Protein AF-A0A1C5YV32-F1 (afdb_monomer)

Secondary structure (DSSP, 8-state):
---HHHHHHHHHHHHHHHHHHHHHHHHHHHHHHHHHHHHHHHHHHHHHHT--SSTHHHHHHHHHHHHHHHHHHHHHHHHHHHHHHHHHHHHHHHHHHHHHHHT----TT---HHHHHHHHHS-SSSS-HHHHHTTTHHHHHHHHHHHHHHHHHHHT--HHHHHHHHHHHHHHHHHHHHHHHHHHHHHHHHHHHHHHHHHTT--EEEEE---STT--HHHHHTTT-EEEGGG--BTTTBS--STT---EEEE---

Nearest PDB structures (foldseek):
  6xi6-assembly1_A-3  TM=3.955E-01  e=6.418E-01  synthetic construct
  1jad-assembly1_B  TM=1.965E-01  e=2.853E-01  Meleagris gallopavo
  7n6g-assembly1_3X  TM=3.661E-01  e=5.487E+00  Chlamydomonas reinhardtii
  8glv-assembly1_Em  TM=2.077E-01  e=2.559E+00  Chlamydomonas reinhardtii

Radius of gyration: 22.82 Å; Cα contacts (8 Å, |Δi|>4): 263; chains: 1; bounding box: 61×40×64 Å

Mean predicted aligned error: 6.16 Å

Structure (mmCIF, N/CA/C/O backbone):
data_AF-A0A1C5YV32-F1
#
_entry.id   AF-A0A1C5YV32-F1
#
loop_
_atom_site.group_PDB
_atom_site.id
_atom_site.type_symbol
_atom_site.label_atom_id
_atom_site.label_alt_id
_atom_site.label_comp_id
_atom_site.label_asym_id
_atom_site.label_entity_id
_atom_site.label_seq_id
_atom_site.pdbx_PDB_ins_code
_atom_site.Cartn_x
_atom_site.Cartn_y
_atom_site.Cartn_z
_atom_site.occupancy
_atom_site.B_iso_or_equiv
_atom_site.auth_seq_id
_atom_site.auth_comp_id
_atom_site.auth_asym_id
_atom_site.auth_atom_id
_atom_site.pdbx_PDB_model_num
ATOM 1 N N . MET A 1 1 ? 28.386 1.859 -22.381 1.00 63.56 1 MET A N 1
ATOM 2 C CA . MET A 1 1 ? 26.999 1.427 -22.644 1.00 63.56 1 MET A CA 1
ATOM 3 C C . MET A 1 1 ? 26.470 0.851 -21.344 1.00 63.56 1 MET A C 1
ATOM 5 O O . MET A 1 1 ? 27.248 0.183 -20.674 1.00 63.56 1 MET A O 1
ATOM 9 N N . LYS A 1 2 ? 25.247 1.191 -20.929 1.00 82.62 2 LYS A N 1
ATOM 10 C CA . LYS A 1 2 ? 24.658 0.658 -19.693 1.00 82.62 2 LYS A CA 1
ATOM 11 C C . LYS A 1 2 ? 24.279 -0.800 -19.945 1.00 82.62 2 LYS A C 1
ATOM 13 O O . LYS A 1 2 ? 23.390 -1.052 -20.748 1.00 82.62 2 LYS A O 1
ATOM 18 N N . ASP A 1 3 ? 25.012 -1.730 -19.347 1.00 87.25 3 ASP A N 1
ATOM 19 C CA . ASP A 1 3 ? 24.803 -3.168 -19.519 1.00 87.25 3 ASP A CA 1
ATOM 20 C C . ASP A 1 3 ? 23.771 -3.721 -18.517 1.00 87.25 3 ASP A C 1
ATOM 22 O O . ASP A 1 3 ? 23.191 -2.994 -17.707 1.00 87.25 3 ASP A O 1
ATOM 26 N N . LYS A 1 4 ? 23.507 -5.028 -18.577 1.00 87.88 4 LYS A N 1
ATOM 27 C CA . LYS A 1 4 ? 22.546 -5.687 -17.681 1.00 87.88 4 LYS A CA 1
ATOM 28 C C . LYS A 1 4 ? 22.948 -5.584 -16.205 1.00 87.88 4 LYS A C 1
ATOM 30 O O . LYS A 1 4 ? 22.086 -5.409 -15.347 1.00 87.88 4 LYS A O 1
ATOM 35 N N . GLU A 1 5 ? 24.243 -5.670 -15.902 1.00 92.00 5 GLU A N 1
ATOM 36 C CA . GLU A 1 5 ? 24.754 -5.564 -14.531 1.00 92.00 5 GLU A CA 1
ATOM 37 C C . GLU A 1 5 ? 24.488 -4.173 -13.942 1.00 92.00 5 GLU A C 1
ATOM 39 O O . GLU A 1 5 ? 24.062 -4.051 -12.789 1.00 92.00 5 GLU A O 1
ATOM 44 N N . TYR A 1 6 ? 24.649 -3.123 -14.747 1.00 93.25 6 TYR A N 1
ATOM 45 C CA . TYR A 1 6 ? 24.281 -1.766 -14.367 1.00 93.25 6 TYR A CA 1
ATOM 46 C C . TYR A 1 6 ? 22.803 -1.666 -13.946 1.00 93.25 6 TYR A C 1
ATOM 48 O O . TYR A 1 6 ? 22.503 -1.167 -12.858 1.00 93.25 6 TYR A O 1
ATOM 56 N N . TRP A 1 7 ? 21.876 -2.187 -14.757 1.00 94.00 7 TRP A N 1
ATOM 57 C CA . TRP A 1 7 ? 20.439 -2.122 -14.459 1.00 94.00 7 TRP A CA 1
ATOM 58 C C . TRP A 1 7 ? 20.033 -2.976 -13.253 1.00 94.00 7 TRP A C 1
ATOM 60 O O . TRP A 1 7 ? 19.190 -2.551 -12.461 1.00 94.00 7 TRP A O 1
ATOM 70 N N . LEU A 1 8 ? 20.685 -4.122 -13.037 1.00 93.75 8 LEU A N 1
ATOM 71 C CA . LEU A 1 8 ? 20.500 -4.930 -11.827 1.00 93.75 8 LEU A CA 1
ATOM 72 C C . LEU A 1 8 ? 20.920 -4.171 -10.561 1.00 93.75 8 LEU A C 1
ATOM 74 O O . LEU A 1 8 ? 20.190 -4.160 -9.568 1.00 93.75 8 LEU A O 1
ATOM 78 N N . ASN A 1 9 ? 22.062 -3.480 -10.594 1.00 94.44 9 ASN A N 1
ATOM 79 C CA . ASN A 1 9 ? 22.511 -2.663 -9.465 1.00 94.44 9 ASN A CA 1
ATOM 80 C C . ASN A 1 9 ? 21.534 -1.514 -9.169 1.00 94.44 9 ASN A C 1
ATOM 82 O O . ASN A 1 9 ? 21.206 -1.265 -8.005 1.00 94.44 9 ASN A O 1
ATOM 86 N N . ARG A 1 10 ? 20.989 -0.867 -10.206 1.00 92.81 10 ARG A N 1
ATOM 87 C CA . ARG A 1 10 ? 19.960 0.175 -10.049 1.00 92.81 10 ARG A CA 1
ATOM 88 C C . ARG A 1 10 ? 18.655 -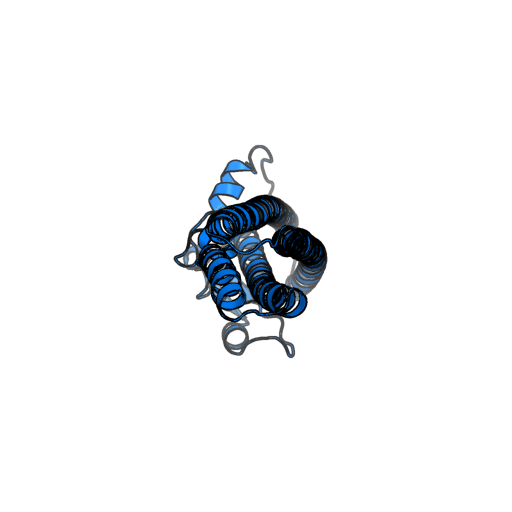0.374 -9.481 1.00 92.81 10 ARG A C 1
ATOM 90 O O . ARG A 1 10 ? 18.075 0.248 -8.592 1.00 92.81 10 ARG A O 1
ATOM 97 N N . ALA A 1 11 ? 18.227 -1.565 -9.899 1.00 94.56 11 ALA A N 1
ATOM 98 C CA . ALA A 1 11 ? 17.074 -2.238 -9.307 1.00 94.56 11 ALA A CA 1
ATOM 99 C C . ALA A 1 11 ? 17.267 -2.493 -7.800 1.00 94.56 11 ALA A C 1
ATOM 101 O O . ALA A 1 11 ? 16.352 -2.248 -7.013 1.00 94.56 11 ALA A O 1
ATOM 102 N N . ILE A 1 12 ? 18.468 -2.900 -7.371 1.00 94.62 12 ILE A N 1
ATOM 103 C CA . ILE A 1 12 ? 18.802 -3.081 -5.946 1.00 94.62 12 ILE A CA 1
ATOM 104 C C . ILE A 1 12 ? 18.732 -1.752 -5.177 1.00 94.62 12 ILE A C 1
ATOM 106 O O . ILE A 1 12 ? 18.234 -1.705 -4.049 1.00 94.62 12 ILE A O 1
ATOM 110 N N . GLU A 1 13 ? 19.234 -0.658 -5.749 1.00 94.25 13 GLU A N 1
ATOM 111 C CA . GLU A 1 13 ? 19.132 0.673 -5.136 1.00 94.25 13 GLU A CA 1
ATOM 112 C C . GLU A 1 13 ? 17.676 1.144 -5.026 1.00 94.25 13 GLU A C 1
ATOM 114 O O . GLU A 1 13 ? 17.272 1.661 -3.977 1.00 94.25 13 GLU A O 1
ATOM 119 N N . LYS A 1 14 ? 16.872 0.889 -6.065 1.00 94.25 14 LYS A N 1
ATOM 120 C CA . LYS A 1 14 ? 15.433 1.165 -6.094 1.00 94.25 14 LYS A CA 1
ATOM 121 C C . LYS A 1 14 ? 14.685 0.379 -5.014 1.00 94.25 14 LYS A C 1
ATOM 123 O O . LYS A 1 14 ? 13.927 0.986 -4.258 1.00 94.25 14 LYS A O 1
ATOM 128 N N . ASP A 1 15 ? 14.949 -0.920 -4.852 1.00 93.81 15 ASP A N 1
ATOM 129 C CA . ASP A 1 15 ? 14.351 -1.734 -3.776 1.00 93.81 15 ASP A CA 1
ATOM 130 C C . ASP A 1 15 ? 14.684 -1.156 -2.391 1.00 93.81 15 ASP A C 1
ATOM 132 O O . ASP A 1 15 ? 13.788 -0.934 -1.575 1.00 93.81 15 ASP A O 1
ATOM 136 N N . LYS A 1 16 ? 15.945 -0.768 -2.143 1.00 94.62 16 LYS A N 1
ATOM 137 C CA . LYS A 1 16 ? 16.351 -0.122 -0.877 1.00 94.62 16 LYS A CA 1
ATOM 138 C C . LYS A 1 16 ? 15.622 1.203 -0.627 1.00 94.62 16 LYS A C 1
ATOM 140 O O . LYS A 1 16 ? 15.227 1.487 0.511 1.00 94.62 16 LYS A O 1
ATOM 145 N N . TYR A 1 17 ? 15.454 2.030 -1.660 1.00 94.56 17 TYR A N 1
ATOM 146 C CA . TYR A 1 17 ? 14.693 3.279 -1.578 1.00 94.56 17 TYR A CA 1
ATOM 147 C C . TYR A 1 17 ? 13.221 3.009 -1.220 1.00 94.56 17 TYR A C 1
ATOM 149 O O . TYR A 1 17 ? 12.694 3.607 -0.273 1.00 94.56 17 TYR A O 1
ATOM 157 N N . LEU A 1 18 ? 12.581 2.056 -1.905 1.00 94.25 18 LEU A N 1
ATOM 158 C CA . LEU A 1 18 ? 11.194 1.666 -1.652 1.00 94.25 18 LEU A CA 1
ATOM 159 C C . LEU A 1 18 ? 11.020 1.081 -0.247 1.00 94.25 18 LEU A C 1
ATOM 161 O O . LEU A 1 18 ? 10.111 1.494 0.472 1.00 94.25 18 LEU A O 1
ATOM 165 N N . GLU A 1 19 ? 11.921 0.207 0.207 1.00 93.62 19 GLU A N 1
ATOM 166 C CA . GLU A 1 19 ? 11.899 -0.338 1.569 1.00 93.62 19 GLU A CA 1
ATOM 167 C C . GLU A 1 19 ? 11.994 0.767 2.633 1.00 93.62 19 GLU A C 1
ATOM 169 O O . GLU A 1 19 ? 11.293 0.726 3.651 1.00 93.62 19 GLU A O 1
ATOM 174 N N . LYS A 1 20 ? 12.829 1.791 2.414 1.00 94.94 20 LYS A N 1
ATOM 175 C CA . LYS A 1 20 ? 12.935 2.942 3.324 1.00 94.94 20 LYS A CA 1
ATOM 176 C C . LYS A 1 20 ? 11.633 3.741 3.378 1.00 94.94 20 LYS A C 1
ATOM 178 O O . LYS A 1 20 ? 11.235 4.163 4.466 1.00 94.94 20 LYS A O 1
ATOM 183 N N . ASN A 1 21 ? 10.973 3.958 2.242 1.00 93.75 21 ASN A N 1
ATOM 184 C CA . ASN A 1 21 ? 9.687 4.654 2.204 1.00 93.75 21 ASN A CA 1
ATOM 185 C C . ASN A 1 21 ? 8.566 3.826 2.834 1.00 93.75 21 ASN A C 1
ATOM 187 O O . ASN A 1 21 ? 7.844 4.345 3.685 1.00 93.75 21 ASN A O 1
ATOM 191 N N . LEU A 1 22 ? 8.491 2.530 2.534 1.00 93.62 22 LEU A N 1
ATOM 192 C CA . LEU A 1 22 ? 7.533 1.605 3.141 1.00 93.62 22 LEU A CA 1
ATOM 193 C C . LEU A 1 22 ? 7.648 1.588 4.670 1.00 93.62 22 LEU A C 1
ATOM 195 O O . LEU A 1 22 ? 6.631 1.682 5.351 1.00 93.62 22 LEU A O 1
ATOM 199 N N . LYS A 1 23 ? 8.866 1.600 5.230 1.00 95.31 23 LYS A N 1
ATOM 200 C CA . LYS A 1 23 ? 9.078 1.711 6.688 1.00 95.31 23 LYS A CA 1
ATOM 201 C C . LYS A 1 23 ? 8.508 3.002 7.287 1.00 95.31 23 LYS A C 1
ATOM 203 O O . LYS A 1 23 ? 8.021 2.994 8.420 1.00 95.31 23 LYS A O 1
ATOM 208 N N . LYS A 1 24 ? 8.563 4.127 6.561 1.00 93.94 24 LYS A N 1
ATOM 209 C CA . LYS A 1 24 ? 7.954 5.391 7.018 1.00 93.94 24 LYS A CA 1
ATOM 210 C C . LYS A 1 24 ? 6.430 5.279 7.035 1.00 93.94 24 LYS A C 1
ATOM 212 O O . LYS A 1 24 ? 5.820 5.656 8.036 1.00 93.94 24 LYS A O 1
ATOM 217 N N . VAL A 1 25 ? 5.842 4.736 5.969 1.00 92.56 25 VAL A N 1
ATOM 218 C CA . VAL A 1 25 ? 4.390 4.529 5.858 1.00 92.56 25 VAL A CA 1
ATOM 219 C C . VAL A 1 25 ? 3.898 3.553 6.925 1.00 92.56 25 VAL A C 1
ATOM 221 O O . VAL A 1 25 ? 2.938 3.852 7.627 1.00 92.56 25 VAL A O 1
ATOM 224 N N . GLU A 1 26 ? 4.604 2.441 7.137 1.00 93.81 26 GLU A N 1
ATOM 225 C CA . GLU A 1 26 ? 4.304 1.468 8.191 1.00 93.81 26 GLU A CA 1
ATOM 226 C C . GLU A 1 26 ? 4.278 2.133 9.573 1.00 93.81 26 GLU A C 1
ATOM 228 O O . GLU A 1 26 ? 3.344 1.933 10.348 1.00 93.81 26 GLU A O 1
ATOM 233 N N . LYS A 1 27 ? 5.269 2.981 9.879 1.00 95.06 27 LYS A N 1
ATOM 234 C CA . LYS A 1 27 ? 5.316 3.716 11.149 1.00 95.06 27 LYS A CA 1
ATOM 235 C C . LYS A 1 27 ? 4.124 4.666 11.310 1.00 95.06 27 LYS A C 1
ATOM 237 O O . LYS A 1 27 ? 3.591 4.776 12.415 1.00 95.06 27 LYS A O 1
ATOM 242 N N . GLN A 1 28 ? 3.720 5.352 10.241 1.00 92.94 28 GLN A N 1
ATOM 243 C CA . GLN A 1 28 ? 2.569 6.259 10.257 1.00 92.94 28 GLN A CA 1
ATOM 244 C C . GLN A 1 28 ? 1.252 5.497 10.430 1.00 92.94 28 GLN A C 1
ATOM 246 O O . GLN A 1 28 ? 0.475 5.850 11.316 1.00 92.94 28 GLN A O 1
ATOM 251 N N . LEU A 1 29 ? 1.046 4.414 9.675 1.00 91.88 29 LEU A N 1
ATOM 252 C CA . LEU A 1 29 ? -0.110 3.530 9.835 1.00 91.88 29 LEU A CA 1
ATOM 253 C C . LEU A 1 29 ? -0.176 2.971 11.253 1.00 91.88 29 LEU A C 1
ATOM 255 O O . LEU A 1 29 ? -1.189 3.105 11.927 1.00 91.88 29 LEU A O 1
ATOM 259 N N . LYS A 1 30 ? 0.927 2.424 11.771 1.00 93.81 30 LYS A N 1
ATOM 260 C CA . LYS A 1 30 ? 0.967 1.883 13.133 1.00 93.81 30 LYS A CA 1
ATOM 261 C C . LYS A 1 30 ? 0.528 2.919 14.167 1.00 93.81 30 LYS A C 1
ATOM 263 O O . LYS A 1 30 ? -0.222 2.583 15.080 1.00 93.81 30 LYS A O 1
ATOM 268 N N . LYS A 1 31 ? 0.982 4.168 14.025 1.00 94.38 31 LYS A N 1
ATOM 269 C CA . LYS A 1 31 ? 0.586 5.270 14.907 1.00 94.38 31 LYS A CA 1
ATOM 270 C C . LYS A 1 31 ? -0.912 5.578 14.786 1.00 94.38 31 LYS A C 1
ATOM 272 O O . LYS A 1 31 ? -1.571 5.685 15.813 1.00 94.38 31 LYS A O 1
ATOM 277 N N . SER A 1 32 ? -1.441 5.645 13.565 1.00 91.56 32 SER A N 1
ATOM 278 C CA . SER A 1 32 ? -2.864 5.884 13.284 1.00 91.56 32 SER A CA 1
ATOM 279 C C . SER A 1 32 ? -3.769 4.837 13.953 1.00 91.56 32 SER A C 1
ATOM 281 O O . SER A 1 32 ? -4.638 5.180 14.753 1.00 91.56 32 SER A O 1
ATOM 283 N N . TYR A 1 33 ? -3.472 3.546 13.771 1.00 91.56 33 TYR A N 1
ATOM 284 C CA . TYR A 1 33 ? -4.234 2.466 14.411 1.00 91.56 33 TYR A CA 1
ATOM 285 C C . TYR A 1 33 ? -4.110 2.480 15.940 1.00 91.56 33 TYR A C 1
ATOM 287 O O . TYR A 1 33 ? -5.069 2.176 16.649 1.00 91.56 33 TYR A O 1
ATOM 295 N N . GLN A 1 34 ? -2.939 2.833 16.481 1.00 92.56 34 GLN A N 1
ATOM 296 C CA . GLN A 1 34 ? -2.753 2.973 17.928 1.00 92.56 34 GLN A CA 1
ATOM 297 C C . GLN A 1 34 ? -3.581 4.123 18.513 1.00 92.56 34 GLN A C 1
ATOM 299 O O . GLN A 1 34 ? -4.113 3.981 19.616 1.00 92.56 34 GLN A O 1
ATOM 304 N N . GLU A 1 35 ? -3.695 5.236 17.790 1.00 93.12 35 GLU A N 1
ATOM 305 C CA . GLU A 1 35 ? -4.557 6.362 18.152 1.00 93.12 35 GLU A CA 1
ATOM 306 C C . GLU A 1 35 ? -6.031 5.944 18.122 1.00 93.12 35 GLU A C 1
ATOM 308 O O . GLU A 1 35 ? -6.711 6.102 19.133 1.00 93.12 35 GLU A O 1
ATOM 313 N N . ALA A 1 36 ? -6.494 5.288 17.054 1.00 90.56 36 ALA A N 1
ATOM 314 C CA . ALA A 1 36 ? -7.868 4.787 16.973 1.00 90.56 36 ALA A CA 1
ATOM 315 C C . ALA A 1 36 ? -8.205 3.810 18.112 1.00 90.56 36 ALA A C 1
ATOM 317 O O . ALA A 1 36 ? -9.218 3.970 18.789 1.00 90.56 36 ALA A O 1
ATOM 318 N N . ILE A 1 37 ? -7.324 2.846 18.414 1.00 89.38 37 ILE A N 1
ATOM 319 C CA . ILE A 1 37 ? -7.502 1.929 19.556 1.00 89.38 37 ILE A CA 1
ATOM 320 C C . ILE A 1 37 ? -7.607 2.699 20.881 1.00 89.38 37 ILE A C 1
ATOM 322 O O . ILE A 1 37 ? -8.340 2.281 21.781 1.00 89.38 37 ILE A O 1
ATOM 326 N N . ARG A 1 38 ? -6.854 3.791 21.042 1.00 92.19 38 ARG A N 1
ATOM 327 C CA . ARG A 1 38 ? -6.882 4.609 22.258 1.00 92.19 38 ARG A CA 1
ATOM 328 C C . ARG A 1 38 ? -8.201 5.359 22.400 1.00 92.19 38 ARG A C 1
ATOM 330 O O . ARG A 1 38 ? -8.758 5.335 23.493 1.00 92.19 38 ARG A O 1
ATOM 337 N N . GLU A 1 39 ? -8.685 5.987 21.335 1.00 90.94 39 GLU A N 1
ATOM 338 C CA . GLU A 1 39 ? -9.955 6.720 21.361 1.00 90.94 39 GLU A CA 1
ATOM 339 C C . GLU A 1 39 ? -11.135 5.766 21.567 1.00 90.94 39 GLU A C 1
ATOM 341 O O . GLU A 1 39 ? -11.926 5.966 22.481 1.00 90.94 39 GLU A O 1
ATOM 346 N N . ILE A 1 40 ? -11.158 4.626 20.870 1.00 86.12 40 ILE A N 1
ATOM 347 C CA . ILE A 1 40 ? -12.178 3.584 21.069 1.00 86.12 40 ILE A CA 1
ATOM 348 C C . ILE A 1 40 ? -12.222 3.108 22.530 1.00 86.12 40 ILE A C 1
ATOM 350 O O . ILE A 1 40 ? -13.293 2.926 23.104 1.00 86.12 40 ILE A O 1
ATOM 354 N N . LYS A 1 41 ? -11.062 2.928 23.177 1.00 87.50 41 LYS A N 1
ATOM 355 C CA . LYS A 1 41 ? -11.007 2.558 24.602 1.00 87.50 41 LYS A CA 1
ATOM 356 C C . LYS A 1 41 ? -11.629 3.611 25.518 1.00 87.50 41 LYS A C 1
ATOM 358 O O . LYS A 1 41 ? -12.216 3.229 26.527 1.00 87.50 41 LYS A O 1
ATOM 363 N N . LYS A 1 42 ? -11.476 4.901 25.203 1.00 89.56 42 LYS A N 1
ATOM 364 C CA . LYS A 1 42 ? -12.080 5.990 25.984 1.00 89.56 42 LYS A CA 1
ATOM 365 C C . LYS A 1 42 ? -13.597 5.994 25.833 1.00 89.56 42 LYS A C 1
ATOM 367 O O . LYS A 1 42 ? -14.282 6.073 26.843 1.00 89.56 42 LYS A O 1
ATOM 372 N N . GLU A 1 43 ? -14.097 5.825 24.614 1.00 87.12 43 GLU A N 1
ATOM 373 C CA . GLU A 1 43 ? -15.537 5.763 24.331 1.00 87.12 43 GLU A CA 1
ATOM 374 C C . GLU A 1 43 ? -16.213 4.605 25.080 1.00 87.12 43 GLU A C 1
ATOM 376 O O . GLU A 1 43 ? -17.232 4.784 25.741 1.00 87.12 43 GLU A O 1
ATOM 381 N N . ILE A 1 44 ? -15.592 3.421 25.092 1.00 82.56 44 ILE A N 1
ATOM 382 C CA . ILE A 1 44 ? -16.103 2.284 25.878 1.00 82.56 44 ILE A CA 1
ATOM 383 C C . ILE A 1 44 ? -16.038 2.577 27.379 1.00 82.56 44 ILE A C 1
ATOM 385 O O . ILE A 1 44 ? -16.935 2.190 28.124 1.00 82.56 44 ILE A O 1
ATOM 389 N N . ALA A 1 45 ? -14.987 3.251 27.850 1.00 85.50 45 ALA A N 1
ATOM 390 C CA . ALA A 1 45 ? -14.890 3.645 29.252 1.00 85.50 45 ALA A CA 1
ATOM 391 C C . ALA A 1 45 ? -15.992 4.613 29.667 1.00 85.50 45 ALA A C 1
ATOM 393 O O . ALA A 1 45 ? -16.559 4.449 30.746 1.00 85.50 45 ALA A O 1
ATOM 394 N N . PHE A 1 46 ? -16.325 5.564 28.801 1.00 84.19 46 PHE A N 1
ATOM 395 C CA . PHE A 1 46 ? -17.424 6.491 29.012 1.00 84.19 46 PHE A CA 1
ATOM 396 C C . PHE A 1 46 ? -18.764 5.750 29.108 1.00 84.19 46 PHE A C 1
ATOM 398 O O . PHE A 1 46 ? -19.466 5.891 30.108 1.00 84.19 46 PHE A O 1
ATOM 405 N N . LEU A 1 47 ? -19.035 4.841 28.165 1.00 81.75 47 LEU A N 1
ATOM 406 C CA . LEU A 1 47 ? -20.225 3.984 28.185 1.00 81.75 47 LEU A CA 1
ATOM 407 C C . LEU A 1 47 ? -20.376 3.199 29.506 1.00 81.75 47 LEU A C 1
ATOM 409 O O . LEU A 1 47 ? -21.481 3.060 30.025 1.00 81.75 47 LEU A O 1
ATOM 413 N N . TYR A 1 48 ? -19.276 2.693 30.075 1.00 76.31 48 TYR A N 1
ATOM 414 C CA . TYR A 1 48 ? -19.298 1.959 31.352 1.00 76.31 48 TYR A CA 1
ATOM 415 C C . TYR A 1 48 ? -19.393 2.863 32.585 1.00 76.31 48 TYR A C 1
ATOM 417 O O . TYR A 1 48 ? -19.857 2.402 33.628 1.00 76.31 48 TYR A O 1
ATOM 425 N N . ALA A 1 49 ? -18.944 4.116 32.508 1.00 76.75 49 ALA A N 1
ATOM 426 C CA . ALA A 1 49 ? -19.013 5.061 33.621 1.00 76.75 49 ALA A CA 1
ATOM 427 C C . ALA A 1 49 ? -20.441 5.585 33.848 1.00 76.75 49 ALA A C 1
ATOM 429 O O . ALA A 1 49 ? -20.828 5.846 34.986 1.00 76.75 49 ALA A O 1
ATOM 430 N N . GLU A 1 50 ? -21.244 5.688 32.789 1.00 67.19 50 GLU A N 1
ATOM 431 C CA . GLU A 1 50 ? -22.623 6.199 32.839 1.00 67.19 50 GLU A CA 1
ATOM 432 C C . GLU A 1 50 ? -23.672 5.149 33.261 1.00 67.19 50 GLU A C 1
ATOM 434 O O . GLU A 1 50 ? -24.875 5.415 33.265 1.00 67.19 50 GLU A O 1
ATOM 439 N N . ASN A 1 51 ? -23.239 3.944 33.642 1.00 55.75 51 ASN A N 1
ATOM 440 C CA . ASN A 1 51 ? -24.100 2.771 33.786 1.00 55.75 51 ASN A CA 1
ATOM 441 C C . ASN A 1 51 ? -25.074 2.854 34.988 1.00 55.75 51 ASN A C 1
ATOM 443 O O . ASN A 1 51 ? -24.797 2.366 36.086 1.00 55.75 51 ASN A O 1
ATOM 447 N N . LYS A 1 52 ? -26.272 3.409 34.754 1.00 51.38 52 LYS A N 1
ATOM 448 C CA . LYS A 1 52 ? -27.509 3.134 35.510 1.00 51.38 52 LYS A CA 1
ATOM 449 C C . LYS A 1 52 ? -28.490 2.364 34.604 1.00 51.38 52 LYS A C 1
ATOM 451 O O . LYS A 1 52 ? -28.873 2.843 33.544 1.00 51.38 52 LYS A O 1
ATOM 456 N N . LEU A 1 53 ? -28.877 1.157 35.030 1.00 47.28 53 LEU A N 1
ATOM 457 C CA . LEU A 1 53 ? -29.749 0.188 34.332 1.00 47.28 53 LEU A CA 1
ATOM 458 C C . LEU A 1 53 ? -31.092 0.794 33.859 1.00 47.28 53 LEU A C 1
ATOM 460 O O . LEU A 1 53 ? -31.900 1.108 34.722 1.00 47.28 53 LEU A O 1
ATOM 464 N N . THR A 1 54 ? -31.346 0.956 32.543 1.00 60.25 54 THR A N 1
ATOM 465 C CA . THR A 1 54 ? -32.665 1.284 31.904 1.00 60.25 54 THR A CA 1
ATOM 466 C C . THR A 1 54 ? -32.575 1.359 30.357 1.00 60.25 54 THR A C 1
ATOM 468 O O . THR A 1 54 ? -31.490 1.238 29.806 1.00 60.25 54 THR A O 1
ATOM 471 N N . GLU A 1 55 ? -33.697 1.598 29.646 1.00 56.47 55 GLU A N 1
ATOM 472 C CA . GLU A 1 55 ? -33.825 1.937 28.199 1.00 56.47 55 GLU A CA 1
ATOM 473 C C . GLU A 1 55 ? -32.809 2.994 27.703 1.00 56.47 55 GLU A C 1
ATOM 475 O O . GLU A 1 55 ? -32.355 2.951 26.558 1.00 56.47 55 GLU A O 1
ATOM 480 N N . TYR A 1 56 ? -32.352 3.853 28.617 1.00 60.88 56 TYR A N 1
ATOM 481 C CA . TYR A 1 56 ? -31.196 4.744 28.487 1.00 60.88 56 TYR A CA 1
ATOM 482 C C . TYR A 1 56 ? -29.920 4.024 27.992 1.00 60.88 56 TYR A C 1
ATOM 484 O O . TYR A 1 56 ? -29.225 4.518 27.110 1.00 60.88 56 TYR A O 1
ATOM 492 N N . GLN A 1 57 ? -29.640 2.803 28.459 1.00 65.12 57 GLN A N 1
ATOM 493 C CA . GLN A 1 57 ? -28.463 2.014 28.062 1.00 65.12 57 GLN A CA 1
ATOM 494 C C . GLN A 1 57 ? -28.443 1.680 26.567 1.00 65.12 57 GLN A C 1
ATOM 496 O O . GLN A 1 57 ? -27.375 1.660 25.954 1.00 65.12 57 GLN A O 1
ATOM 501 N N . LYS A 1 58 ? -29.612 1.430 25.962 1.00 66.88 58 LYS A N 1
ATOM 502 C CA . LYS A 1 58 ? -29.700 1.139 24.527 1.00 66.88 58 LYS A CA 1
ATOM 503 C C . LYS A 1 58 ? -29.356 2.384 23.711 1.00 66.88 58 LYS A C 1
ATOM 505 O O . LYS A 1 58 ? -28.534 2.295 22.802 1.00 66.88 58 LYS A O 1
ATOM 510 N N . TYR A 1 59 ? -29.903 3.536 24.091 1.00 71.44 59 TYR A N 1
ATOM 511 C CA . TYR A 1 59 ? -29.604 4.819 23.455 1.00 71.44 59 TYR A CA 1
ATOM 512 C C . TYR A 1 59 ? -28.101 5.160 23.520 1.00 71.44 59 TYR A C 1
ATOM 514 O O . TYR A 1 59 ? -27.479 5.392 22.486 1.00 71.44 59 TYR A O 1
ATOM 522 N N . HIS A 1 60 ? -27.480 5.053 24.700 1.00 74.50 60 HIS A N 1
ATOM 523 C CA . HIS A 1 60 ? -26.042 5.310 24.873 1.00 74.50 60 HIS A CA 1
ATOM 524 C C . HIS A 1 60 ? -25.146 4.318 24.121 1.00 74.50 60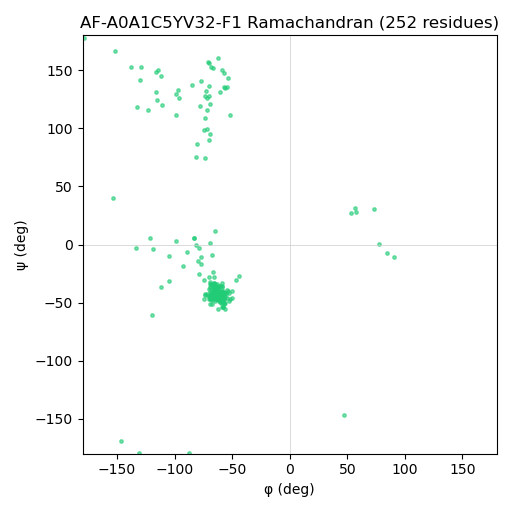 HIS A C 1
ATOM 526 O O . HIS A 1 60 ? -24.085 4.690 23.613 1.00 74.50 60 HIS A O 1
ATOM 532 N N . SER A 1 61 ? -25.568 3.055 24.000 1.00 76.94 61 SER A N 1
ATOM 533 C CA . SER A 1 61 ? -24.843 2.072 23.189 1.00 76.94 61 SER A CA 1
ATOM 534 C C . SER A 1 61 ? -24.870 2.424 21.698 1.00 76.94 61 SER A C 1
ATOM 536 O O . SER A 1 61 ? -23.851 2.296 21.022 1.00 76.94 61 SER A O 1
ATOM 538 N N . GLU A 1 62 ? -25.999 2.930 21.192 1.00 81.38 62 GLU A N 1
ATOM 539 C CA . GLU A 1 62 ? -26.136 3.371 19.802 1.00 81.38 62 GLU A CA 1
ATOM 540 C C . GLU A 1 62 ? -25.313 4.635 19.523 1.00 81.38 62 GLU A C 1
ATOM 542 O O . GLU A 1 62 ? -24.658 4.712 18.483 1.00 81.38 62 GLU A O 1
ATOM 547 N N . GLU A 1 63 ? -25.288 5.601 20.446 1.00 84.31 63 GLU A N 1
ATOM 548 C CA . GLU A 1 63 ? -24.413 6.778 20.345 1.00 84.31 63 GLU A CA 1
ATOM 549 C C . GLU A 1 63 ? -22.932 6.398 20.384 1.00 84.31 63 GLU A C 1
ATOM 551 O O . GLU A 1 63 ? -22.153 6.877 19.559 1.00 84.31 63 GLU A O 1
ATOM 556 N N . THR A 1 64 ? -22.552 5.472 21.268 1.00 85.38 64 THR A N 1
ATOM 557 C CA . THR A 1 64 ? -21.177 4.965 21.340 1.00 85.38 64 THR A CA 1
ATOM 558 C C . THR A 1 64 ? -20.789 4.295 20.027 1.00 85.38 64 THR A C 1
ATOM 560 O O . THR A 1 64 ? -19.730 4.590 19.485 1.00 85.38 64 THR A O 1
ATOM 563 N N . ILE A 1 65 ? -21.648 3.438 19.459 1.00 85.50 65 ILE A N 1
ATOM 564 C CA . ILE A 1 65 ? -21.393 2.803 18.155 1.00 85.50 65 ILE A CA 1
ATOM 565 C C . ILE A 1 65 ? -21.162 3.862 17.072 1.00 85.50 65 ILE A C 1
ATOM 567 O O . ILE A 1 65 ? -20.175 3.759 16.348 1.00 85.50 65 ILE A O 1
ATOM 571 N N . LYS A 1 66 ? -22.008 4.898 16.997 1.00 88.62 66 LYS A N 1
ATOM 572 C CA . LYS A 1 66 ? -21.836 6.001 16.034 1.00 88.62 66 LYS A CA 1
ATOM 573 C C . LYS A 1 66 ? -20.516 6.748 16.237 1.00 88.62 66 LYS A C 1
ATOM 575 O O . LYS A 1 66 ? -19.843 7.074 15.262 1.00 88.62 66 LYS A O 1
ATOM 580 N N . SER A 1 67 ? -20.131 6.998 17.488 1.00 88.94 67 SER A N 1
ATOM 581 C CA . SER A 1 67 ? -18.843 7.610 17.837 1.00 88.94 67 SER A CA 1
ATOM 582 C C . SER A 1 67 ? -17.672 6.746 17.351 1.00 88.94 67 SER A C 1
ATOM 584 O O . SER A 1 67 ? -16.777 7.235 16.658 1.00 88.94 67 SER A O 1
ATOM 586 N N . LEU A 1 68 ? -17.722 5.430 17.597 1.00 87.62 68 LEU A N 1
ATOM 587 C CA . LEU A 1 68 ? -16.701 4.496 17.115 1.00 87.62 68 LEU A CA 1
ATOM 588 C C . LEU A 1 68 ? -16.634 4.450 15.581 1.00 87.62 68 LEU A C 1
ATOM 590 O O . LEU A 1 68 ? -15.538 4.446 15.024 1.00 87.62 68 LEU A O 1
ATOM 594 N N . GLU A 1 69 ? -17.780 4.425 14.898 1.00 87.19 69 GLU A N 1
ATOM 595 C CA . GLU A 1 69 ? -17.856 4.483 13.432 1.00 87.19 69 GLU A CA 1
ATOM 596 C C . GLU A 1 69 ? -17.219 5.776 12.897 1.00 87.19 69 GLU A C 1
ATOM 598 O O . GLU A 1 69 ? -16.417 5.718 11.966 1.00 87.19 69 GLU A O 1
ATOM 603 N N . SER A 1 70 ? -17.476 6.923 13.535 1.00 89.94 70 SER A N 1
ATOM 604 C CA . SER A 1 70 ? -16.860 8.205 13.168 1.00 89.94 70 SER A CA 1
ATOM 605 C C . SER A 1 70 ? -15.338 8.197 13.346 1.00 89.94 70 SER A C 1
ATOM 607 O O . SER A 1 70 ? -14.614 8.654 12.461 1.00 89.94 70 SER A O 1
ATOM 609 N N . ILE A 1 71 ? -14.832 7.637 14.454 1.00 89.25 71 ILE A N 1
ATOM 610 C CA . ILE A 1 71 ? -13.386 7.497 14.704 1.00 89.25 71 ILE A CA 1
ATOM 611 C C . ILE A 1 71 ? -12.725 6.668 13.595 1.00 89.25 71 ILE A C 1
ATOM 613 O O . ILE A 1 71 ? -11.675 7.050 13.072 1.00 89.25 71 ILE A O 1
ATOM 617 N N . LEU A 1 72 ? -13.335 5.538 13.226 1.00 87.38 72 LEU A N 1
ATOM 618 C CA . LEU A 1 72 ? -12.827 4.682 12.153 1.00 87.38 72 LEU A CA 1
ATOM 619 C C . LEU A 1 72 ? -12.865 5.400 10.801 1.00 87.38 72 LEU A C 1
ATOM 621 O O . LEU A 1 72 ? -11.893 5.351 10.051 1.00 87.38 72 LEU A O 1
ATOM 625 N N . ASP A 1 73 ? -13.949 6.106 10.499 1.00 87.56 73 ASP A N 1
ATOM 626 C CA . ASP A 1 73 ? -14.111 6.842 9.248 1.00 87.56 73 ASP A CA 1
ATOM 627 C C . ASP A 1 73 ? -13.075 7.955 9.073 1.00 87.56 73 ASP A C 1
ATOM 629 O O . ASP A 1 73 ? -12.515 8.125 7.985 1.00 87.56 73 ASP A O 1
ATOM 633 N N . GLU A 1 74 ? -12.794 8.714 10.130 1.00 88.81 74 GLU A N 1
ATOM 634 C CA . GLU A 1 74 ? -11.745 9.733 10.122 1.00 88.81 74 GLU A CA 1
ATOM 635 C C . GLU A 1 74 ? -10.352 9.122 9.963 1.00 88.81 74 GLU A C 1
ATOM 637 O O . GLU A 1 74 ? -9.534 9.647 9.198 1.00 88.81 74 GLU A O 1
ATOM 642 N N . MET A 1 75 ? -10.095 7.998 10.642 1.00 89.19 75 MET A N 1
ATOM 643 C CA . MET A 1 75 ? -8.857 7.234 10.503 1.00 89.19 75 MET A CA 1
ATOM 644 C C . MET A 1 75 ? -8.653 6.808 9.043 1.00 89.19 75 MET A C 1
ATOM 646 O O . MET A 1 75 ? -7.639 7.162 8.442 1.00 89.19 75 MET A O 1
ATOM 650 N N . TYR A 1 76 ? -9.641 6.142 8.437 1.00 87.25 76 TYR A N 1
ATOM 651 C CA . TYR A 1 76 ? -9.560 5.672 7.052 1.00 87.25 76 TYR A CA 1
ATOM 652 C C . TYR A 1 76 ? -9.374 6.814 6.048 1.00 87.25 76 TYR A C 1
ATOM 654 O O . TYR A 1 76 ? -8.530 6.714 5.158 1.00 87.25 76 TYR A O 1
ATOM 662 N N . LYS A 1 77 ? -10.098 7.932 6.204 1.00 86.56 77 LYS A N 1
ATOM 663 C CA . LYS A 1 77 ? -9.936 9.111 5.332 1.00 86.56 77 LYS A CA 1
ATOM 664 C C . LYS A 1 77 ? -8.520 9.680 5.400 1.00 86.56 77 LYS A C 1
ATOM 666 O O . LYS A 1 77 ? -7.927 9.991 4.366 1.00 86.56 77 LYS A O 1
ATOM 671 N N . ARG A 1 78 ? -7.971 9.818 6.611 1.00 88.12 78 ARG A N 1
ATOM 672 C CA . ARG A 1 78 ? -6.607 10.323 6.824 1.00 88.12 78 ARG A CA 1
ATOM 673 C C . ARG A 1 78 ? -5.574 9.386 6.208 1.00 88.12 78 ARG A C 1
ATOM 675 O O . ARG A 1 78 ? -4.634 9.845 5.558 1.00 88.12 78 ARG A O 1
ATOM 682 N N . GLU A 1 79 ? -5.748 8.084 6.407 1.00 87.56 79 GLU A N 1
ATOM 683 C CA . GLU A 1 79 ? -4.855 7.071 5.858 1.00 87.56 79 GLU A CA 1
ATOM 684 C C . GLU A 1 79 ? -4.898 7.058 4.330 1.00 87.56 79 GLU A C 1
ATOM 686 O O . GLU A 1 79 ? -3.846 7.040 3.700 1.00 87.56 79 GLU A O 1
ATOM 691 N N . GLU A 1 80 ? -6.079 7.162 3.720 1.00 86.38 80 GLU A N 1
ATOM 692 C CA . GLU A 1 80 ? -6.221 7.191 2.263 1.00 86.38 80 GLU A CA 1
ATOM 693 C C . GLU A 1 80 ? -5.491 8.384 1.641 1.00 86.38 80 GLU A C 1
ATOM 695 O O . GLU A 1 80 ? -4.731 8.218 0.686 1.00 86.38 80 GLU A O 1
ATOM 700 N N . GLN A 1 81 ? -5.667 9.580 2.208 1.00 87.69 81 GLN A N 1
ATOM 701 C CA . GLN A 1 81 ? -4.991 10.792 1.740 1.00 87.69 81 GLN A CA 1
ATOM 702 C C . GLN A 1 81 ? -3.468 10.676 1.854 1.00 87.69 81 GLN A C 1
ATOM 704 O O . GLN A 1 81 ? -2.742 11.020 0.920 1.00 87.69 81 GLN A O 1
ATOM 709 N N . MET A 1 82 ? -2.984 10.166 2.988 1.00 90.25 82 MET A N 1
ATOM 710 C CA . MET A 1 82 ? -1.559 9.957 3.234 1.00 90.25 82 MET A CA 1
ATOM 711 C C . MET A 1 82 ? -0.966 8.931 2.261 1.00 90.25 82 MET A C 1
ATOM 713 O O . MET A 1 82 ? 0.084 9.182 1.669 1.00 90.25 82 MET A O 1
ATOM 717 N N . LEU A 1 83 ? -1.652 7.807 2.037 1.00 89.25 83 LEU A N 1
ATOM 718 C CA . LEU A 1 83 ? -1.217 6.777 1.096 1.00 89.25 83 LEU A CA 1
ATOM 719 C C . LEU A 1 83 ? -1.208 7.286 -0.344 1.00 89.25 83 LEU A C 1
ATOM 721 O O . LEU A 1 83 ? -0.209 7.099 -1.032 1.00 89.25 83 LEU A O 1
ATOM 725 N N . GLN A 1 84 ? -2.255 7.987 -0.785 1.00 88.69 84 GLN A N 1
ATOM 726 C CA . GLN A 1 84 ? -2.282 8.597 -2.117 1.00 88.69 84 GLN A CA 1
ATOM 727 C C . GLN A 1 84 ? -1.126 9.580 -2.312 1.00 88.69 84 GLN A C 1
ATOM 729 O O . GLN A 1 84 ? -0.449 9.521 -3.333 1.00 88.69 84 GLN A O 1
ATOM 734 N N . GLY A 1 85 ? -0.863 10.452 -1.334 1.00 90.19 85 GLY A N 1
ATOM 735 C CA . GLY A 1 85 ? 0.265 11.384 -1.396 1.00 90.19 85 GLY A CA 1
ATOM 736 C C . GLY A 1 85 ? 1.611 10.667 -1.522 1.00 90.19 85 GLY A C 1
ATOM 737 O O . GLY A 1 85 ? 2.427 11.027 -2.366 1.00 90.19 85 GLY A O 1
ATOM 738 N N . ASN A 1 86 ? 1.820 9.609 -0.736 1.00 92.06 86 ASN A N 1
ATOM 739 C CA . ASN A 1 86 ? 3.043 8.810 -0.808 1.00 92.06 86 ASN A CA 1
ATOM 740 C C . ASN A 1 86 ? 3.198 8.097 -2.157 1.00 92.06 86 ASN A C 1
ATOM 742 O O . ASN A 1 86 ? 4.290 8.108 -2.713 1.00 92.06 86 ASN A O 1
ATOM 746 N N . LEU A 1 87 ? 2.128 7.514 -2.701 1.00 92.38 87 LEU A N 1
ATOM 747 C CA . LEU A 1 87 ? 2.167 6.845 -4.004 1.00 92.38 87 LEU A CA 1
ATOM 748 C C . LEU A 1 87 ? 2.430 7.830 -5.150 1.00 92.38 87 LEU A C 1
ATOM 750 O O . LEU A 1 87 ? 3.186 7.501 -6.055 1.00 92.38 87 LEU A O 1
ATOM 754 N N . ILE A 1 88 ? 1.880 9.049 -5.093 1.00 91.81 88 ILE A N 1
ATOM 755 C CA . ILE A 1 88 ? 2.191 10.108 -6.070 1.00 91.81 88 ILE A CA 1
ATOM 756 C C . ILE A 1 88 ? 3.684 10.443 -6.036 1.00 91.81 88 ILE A C 1
ATOM 758 O O . ILE A 1 88 ? 4.308 10.532 -7.088 1.00 91.81 88 ILE A O 1
ATOM 762 N N . ASN A 1 89 ? 4.260 10.599 -4.842 1.00 92.31 89 ASN A N 1
ATOM 763 C CA . ASN A 1 89 ? 5.684 10.897 -4.703 1.00 92.31 89 ASN A CA 1
ATOM 764 C C . ASN A 1 89 ? 6.554 9.738 -5.204 1.00 92.31 89 ASN A C 1
ATOM 766 O O . ASN A 1 89 ? 7.498 9.974 -5.941 1.00 92.31 89 ASN A O 1
ATOM 770 N N . VAL A 1 90 ? 6.206 8.488 -4.871 1.00 94.75 90 VAL A N 1
ATOM 771 C CA . VAL A 1 90 ? 6.912 7.308 -5.398 1.00 94.75 90 VAL A CA 1
ATOM 772 C C . VAL A 1 90 ? 6.842 7.274 -6.921 1.00 94.75 90 VAL A C 1
ATOM 774 O O . VAL A 1 90 ? 7.863 7.054 -7.556 1.00 94.75 90 VAL A O 1
ATOM 777 N N . TYR A 1 91 ? 5.669 7.512 -7.512 1.00 94.31 91 TYR A N 1
ATOM 778 C CA . TYR A 1 91 ? 5.527 7.544 -8.966 1.00 94.31 91 TYR A CA 1
ATOM 779 C C . TYR A 1 91 ? 6.463 8.582 -9.594 1.00 94.31 91 TYR A C 1
ATOM 781 O O . TYR A 1 91 ? 7.214 8.244 -10.503 1.00 94.31 91 TYR A O 1
ATOM 789 N N . LYS A 1 92 ? 6.434 9.825 -9.092 1.00 92.06 92 LYS A N 1
ATOM 790 C CA . LYS A 1 92 ? 7.273 10.925 -9.592 1.00 92.06 92 LYS A CA 1
ATOM 791 C C . LYS A 1 92 ? 8.752 10.599 -9.480 1.00 92.06 92 LYS A C 1
ATOM 793 O O . LYS A 1 92 ? 9.440 10.617 -10.490 1.00 92.06 92 LYS A O 1
ATOM 798 N N . ASP A 1 93 ? 9.197 10.234 -8.280 1.00 92.94 93 ASP A N 1
ATOM 799 C CA . ASP A 1 93 ? 10.601 9.943 -8.014 1.00 92.94 93 ASP A CA 1
ATOM 800 C C . ASP A 1 93 ? 11.098 8.815 -8.930 1.00 92.94 93 ASP A C 1
ATOM 802 O O . ASP A 1 93 ? 12.182 8.915 -9.494 1.00 92.94 93 ASP A O 1
ATOM 806 N N . ILE A 1 94 ? 10.327 7.734 -9.105 1.00 94.56 94 ILE A N 1
ATOM 807 C CA . ILE A 1 94 ? 10.733 6.630 -9.985 1.00 94.56 94 ILE A CA 1
ATOM 808 C C . ILE A 1 94 ? 10.748 7.066 -11.449 1.00 94.56 94 ILE A C 1
ATOM 810 O O . ILE A 1 94 ? 11.734 6.816 -12.129 1.00 94.56 94 ILE A O 1
ATOM 814 N N . PHE A 1 95 ? 9.695 7.727 -11.925 1.00 92.62 95 PHE A N 1
ATOM 815 C CA . PHE A 1 95 ? 9.602 8.163 -13.315 1.00 92.62 95 PHE A CA 1
ATOM 816 C C . PHE A 1 95 ? 10.733 9.132 -13.694 1.00 92.62 95 PHE A C 1
ATOM 818 O O . PHE A 1 95 ? 11.384 8.938 -14.716 1.00 92.62 95 PHE A O 1
ATOM 825 N N . GLU A 1 96 ? 11.000 10.139 -12.855 1.00 89.25 96 GLU A N 1
ATOM 826 C CA . GLU A 1 96 ? 12.084 11.108 -13.062 1.00 89.25 96 GLU A CA 1
ATOM 827 C C . GLU A 1 96 ? 13.445 10.408 -13.102 1.00 89.25 96 GLU A C 1
ATOM 829 O O . GLU A 1 96 ? 14.193 10.576 -14.063 1.00 89.25 96 GLU A O 1
ATOM 834 N N . ASN A 1 97 ? 13.726 9.546 -12.118 1.00 91.19 97 ASN A N 1
ATOM 835 C CA . ASN A 1 97 ? 14.985 8.806 -12.080 1.00 91.19 97 ASN A CA 1
ATOM 836 C C . ASN A 1 97 ? 15.163 7.900 -13.309 1.00 91.19 97 ASN A C 1
ATOM 838 O O . ASN A 1 97 ? 16.246 7.867 -13.878 1.00 91.19 97 ASN A O 1
ATOM 842 N N . GLU A 1 98 ? 14.141 7.151 -13.731 1.00 91.81 98 GLU A N 1
ATOM 843 C CA . GLU A 1 98 ? 14.259 6.246 -14.886 1.00 91.81 98 GLU A CA 1
ATOM 844 C C . GLU A 1 98 ? 14.475 7.019 -16.196 1.00 91.81 98 GLU A C 1
ATOM 846 O O . GLU A 1 98 ? 15.317 6.629 -17.005 1.00 91.81 98 GLU A O 1
ATOM 851 N N . CYS A 1 99 ? 13.784 8.144 -16.395 1.00 89.19 99 CYS A N 1
ATOM 852 C CA . CYS A 1 99 ? 13.992 8.995 -17.566 1.00 89.19 99 CYS A CA 1
ATOM 853 C C . CYS A 1 99 ? 15.395 9.618 -17.601 1.00 89.19 99 CYS A C 1
ATOM 855 O O . CYS A 1 99 ? 16.032 9.611 -18.659 1.00 89.19 99 CYS A O 1
ATOM 857 N N . ASP A 1 100 ? 15.897 10.095 -16.455 1.00 88.69 100 ASP A N 1
ATOM 858 C CA . ASP A 1 100 ? 17.270 10.594 -16.325 1.00 88.69 100 ASP A CA 1
ATOM 859 C C . ASP A 1 100 ? 18.278 9.498 -16.698 1.00 88.69 100 ASP A C 1
ATOM 861 O O . ASP A 1 100 ? 19.212 9.727 -17.472 1.00 88.69 100 ASP A O 1
ATOM 865 N N . GLU A 1 101 ? 18.062 8.269 -16.218 1.00 89.50 101 GLU A N 1
ATOM 866 C CA . GLU A 1 101 ? 18.936 7.148 -16.557 1.00 89.50 101 GLU A CA 1
ATOM 867 C C . GLU A 1 101 ? 18.849 6.751 -18.035 1.00 89.50 101 GLU A C 1
ATOM 869 O O . GLU A 1 101 ? 19.856 6.367 -18.636 1.00 89.50 101 GLU A O 1
ATOM 874 N N . LEU A 1 102 ? 17.684 6.868 -18.656 1.00 88.00 102 LEU A N 1
ATOM 875 C CA . LEU A 1 102 ? 17.507 6.587 -20.080 1.00 88.00 102 LEU A CA 1
ATOM 876 C C . LEU A 1 102 ? 17.941 7.757 -20.975 1.00 88.00 102 LEU A C 1
ATOM 878 O O . LEU A 1 102 ? 17.928 7.626 -22.195 1.00 88.00 102 LEU A O 1
ATOM 882 N N . THR A 1 103 ? 18.408 8.871 -20.394 1.00 85.06 103 THR A N 1
ATOM 883 C CA . THR A 1 103 ? 18.809 10.089 -21.126 1.00 85.06 103 THR A CA 1
ATOM 884 C C . THR A 1 103 ? 17.667 10.640 -21.994 1.00 85.06 103 THR A C 1
ATOM 886 O O . THR A 1 103 ? 17.888 11.228 -23.054 1.00 85.06 103 THR A O 1
ATOM 889 N N . VAL A 1 104 ? 16.424 10.446 -21.547 1.00 78.88 104 VAL A N 1
ATOM 890 C CA . VAL A 1 104 ? 15.240 10.992 -22.210 1.00 78.88 104 VAL A CA 1
ATOM 891 C C . VAL A 1 104 ? 15.137 12.464 -21.845 1.00 78.88 104 VAL A C 1
ATOM 893 O O . VAL A 1 104 ? 15.025 12.827 -20.676 1.00 78.88 104 VAL A O 1
ATOM 896 N N . ASN A 1 105 ? 15.189 13.337 -22.850 1.00 67.12 105 ASN A N 1
ATOM 897 C CA . ASN A 1 105 ? 15.114 14.776 -22.636 1.00 67.12 105 ASN A CA 1
ATOM 898 C C . ASN A 1 105 ? 13.643 15.181 -22.451 1.00 67.12 105 ASN A C 1
ATOM 900 O O . ASN A 1 105 ? 12.940 15.492 -23.414 1.00 67.12 105 ASN A O 1
ATOM 904 N N . ILE A 1 106 ? 13.152 15.106 -21.214 1.00 60.34 106 ILE A N 1
ATOM 905 C CA . ILE A 1 106 ? 11.746 15.370 -20.904 1.00 60.34 106 ILE A CA 1
ATOM 906 C C . ILE A 1 106 ? 11.466 16.873 -21.044 1.00 60.34 106 ILE A C 1
ATOM 908 O O . ILE A 1 106 ? 12.087 17.704 -20.377 1.00 60.34 106 ILE A O 1
ATOM 912 N N . SER A 1 107 ? 10.466 17.250 -21.847 1.00 54.62 107 SER A N 1
ATOM 913 C CA . SER A 1 107 ? 9.855 18.576 -21.715 1.00 54.62 107 SER A CA 1
ATOM 914 C C . SER A 1 107 ? 9.070 18.604 -20.398 1.00 54.62 107 SER A C 1
ATOM 916 O O . SER A 1 107 ? 7.940 18.128 -20.313 1.00 54.62 107 SER A O 1
ATOM 918 N N . PHE A 1 108 ? 9.706 19.109 -19.339 1.00 47.66 108 PHE A N 1
ATOM 919 C CA . PHE A 1 108 ? 9.264 19.053 -17.936 1.00 47.66 108 PHE A CA 1
ATOM 920 C C . PHE A 1 108 ? 7.957 19.821 -17.619 1.00 47.66 108 PHE A C 1
ATOM 922 O O . PHE A 1 108 ? 7.605 20.032 -16.462 1.00 47.66 108 PHE A O 1
ATOM 929 N N . SER A 1 109 ? 7.194 20.266 -18.617 1.00 45.78 109 SER A N 1
ATOM 930 C CA . SER A 1 109 ? 5.982 21.066 -18.413 1.00 45.78 109 SER A CA 1
ATOM 931 C C . SER A 1 109 ? 4.736 20.264 -18.003 1.00 45.78 109 SER A C 1
ATOM 933 O O . SER A 1 109 ? 3.718 20.890 -17.710 1.00 45.78 109 SER A O 1
ATOM 935 N N . THR A 1 110 ? 4.767 18.922 -17.912 1.00 51.31 110 THR A N 1
ATOM 936 C CA . THR A 1 110 ? 3.520 18.154 -17.683 1.00 51.31 110 THR A CA 1
ATOM 937 C C . THR A 1 110 ? 3.635 16.782 -16.996 1.00 51.31 110 THR A C 1
ATOM 939 O O . THR A 1 110 ? 2.842 15.894 -17.303 1.00 51.31 110 THR A O 1
ATOM 942 N N . VAL A 1 111 ? 4.477 16.581 -15.971 1.00 60.31 111 VAL A N 1
ATOM 943 C CA . VAL A 1 111 ? 4.138 15.535 -14.972 1.00 60.31 111 VAL A CA 1
ATOM 944 C C . VAL A 1 111 ? 2.995 16.081 -14.112 1.00 60.31 111 VAL A C 1
ATOM 946 O O . VAL A 1 111 ? 3.165 16.593 -13.010 1.00 60.31 111 VAL A O 1
ATOM 949 N N . ASN A 1 112 ? 1.804 16.097 -14.703 1.00 73.38 112 ASN A N 1
ATOM 950 C CA . ASN A 1 112 ? 0.616 16.664 -14.101 1.00 73.38 112 ASN A CA 1
ATOM 951 C C . ASN A 1 112 ? 0.169 15.739 -12.967 1.00 73.38 112 ASN A C 1
ATOM 953 O O . ASN A 1 112 ? -0.257 14.613 -13.220 1.00 73.38 112 ASN A O 1
ATOM 957 N N . ASP A 1 113 ? 0.203 16.220 -11.723 1.00 77.69 113 ASP A N 1
ATOM 958 C CA . ASP A 1 113 ? -0.323 15.507 -10.549 1.00 77.69 113 ASP A CA 1
ATOM 959 C C . ASP A 1 113 ? -1.714 14.921 -10.787 1.00 77.69 113 ASP A C 1
ATOM 961 O O . ASP A 1 113 ? -2.063 13.890 -10.215 1.00 77.69 113 ASP A O 1
ATOM 965 N N . ARG A 1 114 ? -2.524 15.566 -11.632 1.00 80.12 114 ARG A N 1
ATOM 966 C CA . ARG A 1 114 ? -3.825 15.049 -12.044 1.00 80.12 114 ARG A CA 1
ATOM 967 C C . ARG A 1 114 ? -3.710 13.736 -12.816 1.00 80.12 114 ARG A C 1
ATOM 969 O O . ARG A 1 114 ? -4.430 12.805 -12.479 1.00 80.12 114 ARG A O 1
ATOM 976 N N . LEU A 1 115 ? -2.808 13.652 -13.792 1.00 81.81 115 LEU A N 1
ATOM 977 C CA . LEU A 1 115 ? -2.582 12.433 -14.570 1.00 81.81 115 LEU A CA 1
ATOM 978 C C . LEU A 1 115 ? -2.033 11.321 -13.676 1.00 81.81 115 LEU A C 1
ATOM 980 O O . LEU A 1 115 ? -2.535 10.208 -13.724 1.00 81.81 115 LEU A O 1
ATOM 984 N N . ILE A 1 116 ? -1.100 11.626 -12.766 1.00 85.06 116 ILE A N 1
ATOM 985 C CA . ILE A 1 116 ? -0.597 10.625 -11.806 1.00 85.06 116 ILE A CA 1
ATOM 986 C C . ILE A 1 116 ? -1.725 10.119 -10.900 1.00 85.06 116 ILE A C 1
ATOM 988 O O . ILE A 1 116 ? -1.827 8.926 -10.618 1.00 85.06 116 ILE A O 1
ATOM 992 N N . ARG A 1 117 ? -2.613 11.011 -10.444 1.00 84.75 117 ARG A N 1
ATOM 993 C CA . ARG A 1 117 ? -3.793 10.614 -9.660 1.00 84.75 117 ARG A CA 1
ATOM 994 C C . ARG A 1 117 ? -4.734 9.722 -10.459 1.00 84.75 117 ARG A C 1
ATOM 996 O O . ARG A 1 117 ? -5.325 8.821 -9.871 1.00 84.75 117 ARG A O 1
ATOM 1003 N N . GLU A 1 118 ? -4.897 9.976 -11.753 1.00 84.50 118 GLU A N 1
ATOM 1004 C CA . GLU A 1 118 ? -5.675 9.118 -12.649 1.00 84.50 118 GLU A CA 1
ATOM 1005 C C . GLU A 1 118 ? -4.995 7.754 -12.813 1.00 84.50 118 GLU A C 1
ATOM 1007 O O . GLU A 1 118 ? -5.657 6.735 -12.619 1.00 84.50 118 GLU A O 1
ATOM 1012 N N . VAL A 1 119 ? -3.670 7.724 -13.009 1.00 86.12 119 VAL A N 1
ATOM 1013 C CA . VAL A 1 119 ? -2.879 6.488 -13.047 1.00 86.12 119 VAL A CA 1
ATOM 1014 C C . VAL A 1 119 ? -3.085 5.694 -11.766 1.00 86.12 119 VAL A C 1
ATOM 1016 O O . VAL A 1 119 ? -3.579 4.583 -11.860 1.00 86.12 119 VAL A O 1
ATOM 1019 N N . ILE A 1 120 ? -2.849 6.257 -10.576 1.00 84.62 120 ILE A N 1
ATOM 1020 C CA . ILE A 1 120 ? -2.992 5.549 -9.286 1.00 84.62 120 ILE A CA 1
ATOM 1021 C C . ILE A 1 120 ? -4.420 5.018 -9.063 1.00 84.62 120 ILE A C 1
ATOM 1023 O O . ILE A 1 120 ? -4.618 3.957 -8.463 1.00 84.62 120 ILE A O 1
ATOM 1027 N N . LYS A 1 121 ? -5.434 5.733 -9.562 1.00 82.88 121 LYS A N 1
ATOM 1028 C CA . LYS A 1 121 ? -6.839 5.310 -9.482 1.00 82.88 121 LYS A CA 1
ATOM 1029 C C . LYS A 1 121 ? -7.215 4.231 -10.494 1.00 82.88 121 LYS A C 1
ATOM 1031 O O . LYS A 1 121 ? -8.297 3.657 -10.362 1.00 82.88 121 LYS A O 1
ATOM 1036 N N . THR A 1 122 ? -6.348 3.933 -11.459 1.00 85.19 122 THR A N 1
ATOM 1037 C CA . THR A 1 122 ? -6.582 2.907 -12.476 1.00 85.19 122 THR A CA 1
ATOM 1038 C C . THR A 1 122 ? -6.907 1.577 -11.820 1.00 85.19 122 THR A C 1
ATOM 1040 O O . THR A 1 122 ? -6.273 1.152 -10.847 1.00 85.19 122 THR A O 1
ATOM 1043 N N . ASN A 1 123 ? -7.929 0.914 -12.351 1.00 83.12 123 ASN A N 1
ATOM 1044 C CA . ASN A 1 123 ? -8.364 -0.386 -11.884 1.00 83.12 123 ASN A CA 1
ATOM 1045 C C . ASN A 1 123 ? -7.486 -1.501 -12.481 1.00 83.12 123 ASN A C 1
ATOM 1047 O O . ASN A 1 123 ? -7.900 -2.209 -13.394 1.00 83.12 123 ASN A O 1
ATOM 1051 N N . TRP A 1 124 ? -6.263 -1.639 -11.969 1.00 83.06 124 TRP A N 1
ATOM 1052 C CA . TRP A 1 124 ? -5.300 -2.619 -12.476 1.00 83.06 124 TRP A CA 1
ATOM 1053 C C . TRP A 1 124 ? -5.568 -4.062 -12.013 1.00 83.06 124 TRP A C 1
ATOM 1055 O O . TRP A 1 124 ? -5.036 -4.990 -12.607 1.00 83.06 124 TRP A O 1
ATOM 1065 N N . SER A 1 125 ? -6.388 -4.269 -10.975 1.00 79.94 125 SER A N 1
ATOM 1066 C CA . SER A 1 125 ? -6.646 -5.598 -10.377 1.00 79.94 125 SER A CA 1
ATOM 1067 C C . SER A 1 125 ? -8.118 -6.031 -10.386 1.00 79.94 125 SER A C 1
ATOM 1069 O O . SER A 1 125 ? -8.470 -7.045 -9.788 1.00 79.94 125 SER A O 1
ATOM 1071 N N . GLY A 1 126 ? -9.003 -5.263 -11.021 1.00 77.19 126 GLY A N 1
ATOM 1072 C CA . GLY A 1 126 ? -10.458 -5.451 -10.969 1.00 77.19 126 GLY A CA 1
ATOM 1073 C C . GLY A 1 126 ? -11.170 -4.688 -9.838 1.00 77.19 126 GLY A C 1
ATOM 1074 O O . GLY A 1 126 ? -12.387 -4.542 -9.898 1.00 77.19 126 GLY A O 1
ATOM 1075 N N . LEU A 1 127 ? -10.438 -4.106 -8.880 1.00 78.62 127 LEU A N 1
ATOM 1076 C CA . LEU A 1 127 ? -10.945 -3.243 -7.803 1.00 78.62 127 LEU A CA 1
ATOM 1077 C C . LEU A 1 127 ? -10.498 -1.772 -7.938 1.00 78.62 127 LEU A C 1
ATOM 1079 O O . LEU A 1 127 ? -9.359 -1.485 -8.323 1.00 78.62 127 LEU A O 1
ATOM 1083 N N . THR A 1 128 ? -11.355 -0.821 -7.550 1.00 76.69 128 THR A N 1
ATOM 1084 C CA . THR A 1 128 ? -10.981 0.605 -7.427 1.00 76.69 128 THR A CA 1
ATOM 1085 C C . THR A 1 128 ? -9.885 0.813 -6.376 1.00 76.69 128 THR A C 1
ATOM 1087 O O . THR A 1 128 ? -9.696 -0.018 -5.495 1.00 76.69 128 THR A O 1
ATOM 1090 N N . PHE A 1 129 ? -9.167 1.942 -6.417 1.00 72.94 129 PHE A N 1
ATOM 1091 C CA . PHE A 1 129 ? -8.111 2.238 -5.436 1.00 72.94 129 PHE A CA 1
ATOM 1092 C C . PHE A 1 129 ? -8.591 2.111 -3.980 1.00 72.94 129 PHE A C 1
ATOM 1094 O O . PHE A 1 129 ? -7.964 1.420 -3.178 1.00 72.94 129 PHE A O 1
ATOM 1101 N N . SER A 1 130 ? -9.733 2.714 -3.644 1.00 69.62 130 SER A N 1
ATOM 1102 C CA . SER A 1 130 ? -10.297 2.636 -2.293 1.00 69.62 130 SER A CA 1
ATOM 1103 C C . SER A 1 130 ? -10.733 1.205 -1.944 1.00 69.62 130 SER A C 1
ATOM 1105 O O . SER A 1 130 ? -10.531 0.765 -0.816 1.00 69.62 130 SER A O 1
ATOM 1107 N N . GLU A 1 131 ? -11.248 0.426 -2.902 1.00 74.00 131 GLU A N 1
ATOM 1108 C CA . GLU A 1 131 ? -11.556 -0.998 -2.692 1.00 74.00 131 GLU A CA 1
ATOM 1109 C C . GLU A 1 131 ? -10.303 -1.874 -2.549 1.00 74.00 131 GLU A C 1
ATOM 1111 O O . GLU A 1 131 ? -10.344 -2.897 -1.870 1.00 74.00 131 GLU A O 1
ATOM 1116 N N . ARG A 1 132 ? -9.173 -1.490 -3.149 1.00 75.06 132 ARG A N 1
ATOM 1117 C CA . ARG A 1 132 ? -7.901 -2.194 -2.959 1.00 75.06 132 ARG A CA 1
ATOM 1118 C C . ARG A 1 132 ? -7.312 -1.905 -1.597 1.00 75.06 132 ARG A C 1
ATOM 1120 O O . ARG A 1 132 ? -6.927 -2.847 -0.923 1.00 75.06 132 ARG A O 1
ATOM 1127 N N . ILE A 1 133 ? -7.265 -0.639 -1.179 1.00 66.81 133 ILE A N 1
ATOM 1128 C CA . ILE A 1 133 ? -6.681 -0.247 0.113 1.00 66.81 133 ILE A CA 1
ATOM 1129 C C . ILE A 1 133 ? -7.590 -0.631 1.288 1.00 66.81 133 ILE A C 1
ATOM 1131 O O . ILE A 1 133 ? -7.107 -1.137 2.301 1.00 66.81 133 ILE A O 1
ATOM 1135 N N . TRP A 1 134 ? -8.895 -0.398 1.167 1.00 68.00 134 TRP A N 1
ATOM 1136 C CA . TRP A 1 134 ? -9.851 -0.592 2.260 1.00 68.00 134 TRP A CA 1
ATOM 1137 C C . TRP A 1 134 ? -10.805 -1.745 2.004 1.00 68.00 134 TRP A C 1
ATOM 1139 O O . TRP A 1 134 ? -11.132 -2.477 2.937 1.00 68.00 134 TRP A O 1
ATOM 1149 N N . GLY A 1 135 ? -11.223 -1.939 0.753 1.00 65.88 135 GLY A N 1
ATOM 1150 C CA . GLY A 1 135 ? -12.152 -2.996 0.347 1.00 65.88 135 GLY A CA 1
ATOM 1151 C C . GLY A 1 135 ? -13.368 -3.095 1.255 1.00 65.88 135 GLY A C 1
ATOM 1152 O O . GLY A 1 135 ? -13.797 -2.131 1.880 1.00 65.88 135 GLY A O 1
ATOM 1153 N N . ASN A 1 136 ? -13.854 -4.320 1.434 1.00 61.50 136 ASN A N 1
ATOM 1154 C CA . ASN A 1 136 ? -14.853 -4.619 2.461 1.00 61.50 136 ASN A CA 1
ATOM 1155 C C . ASN A 1 136 ? -14.290 -4.515 3.898 1.00 61.50 136 ASN A C 1
ATOM 1157 O O . ASN A 1 136 ? -14.983 -4.881 4.838 1.00 61.50 136 ASN A O 1
ATOM 1161 N N . GLY A 1 137 ? -13.018 -4.153 4.098 1.00 64.94 137 GLY A N 1
ATOM 1162 C CA . GLY A 1 137 ? -12.344 -4.110 5.400 1.00 64.94 137 GLY A CA 1
ATOM 1163 C C . GLY A 1 137 ? -12.947 -3.074 6.342 1.00 64.94 137 GLY A C 1
ATOM 1164 O O . GLY A 1 137 ? -13.295 -3.441 7.463 1.00 64.94 137 GLY A O 1
ATOM 1165 N N . ARG A 1 138 ? -13.174 -1.847 5.852 1.00 69.75 138 ARG A N 1
ATOM 1166 C CA . ARG A 1 138 ? -13.833 -0.760 6.599 1.00 69.75 138 ARG A CA 1
ATOM 1167 C C . ARG A 1 138 ? -15.230 -1.160 7.064 1.00 69.75 138 ARG A C 1
ATOM 1169 O O . ARG A 1 138 ? -15.504 -1.151 8.262 1.00 69.75 138 ARG A O 1
ATOM 1176 N N . ASP A 1 139 ? -16.068 -1.613 6.135 1.00 71.06 139 ASP A N 1
ATOM 1177 C CA . ASP A 1 139 ? -17.441 -2.020 6.446 1.00 71.06 139 ASP A CA 1
ATOM 1178 C C . ASP A 1 139 ? -17.463 -3.242 7.372 1.00 71.06 139 ASP A C 1
ATOM 1180 O O . ASP A 1 139 ? -18.208 -3.286 8.349 1.00 71.06 139 ASP A O 1
ATOM 1184 N N . LYS A 1 140 ? -16.584 -4.226 7.140 1.00 79.19 140 LYS A N 1
ATOM 1185 C CA . LYS A 1 140 ? -16.448 -5.390 8.029 1.00 79.19 140 LYS A CA 1
ATOM 1186 C C . LYS A 1 140 ? -15.971 -4.994 9.420 1.00 79.19 140 LYS A C 1
AT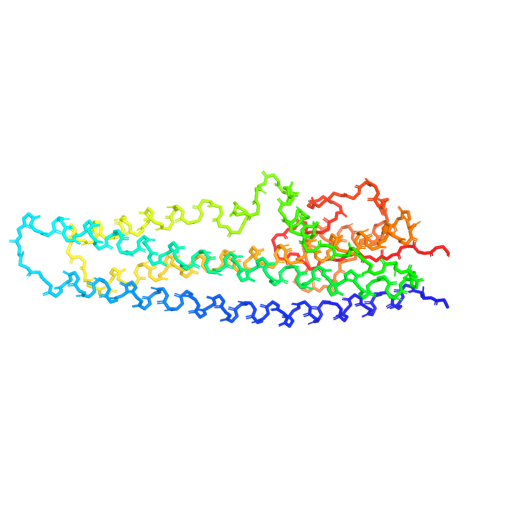OM 1188 O O . LYS A 1 140 ? -16.384 -5.641 10.380 1.00 79.19 140 LYS A O 1
ATOM 1193 N N . LEU A 1 141 ? -15.089 -4.004 9.546 1.00 81.81 141 LEU A N 1
ATOM 1194 C CA . LEU A 1 141 ? -14.620 -3.538 10.844 1.00 81.81 141 LEU A CA 1
ATOM 1195 C C . LEU A 1 141 ? -15.746 -2.815 11.581 1.00 81.81 141 LEU A C 1
ATOM 1197 O O . LEU A 1 141 ? -16.008 -3.180 12.721 1.00 81.81 141 LEU A O 1
ATOM 1201 N N . ALA A 1 142 ? -16.466 -1.899 10.929 1.00 81.25 142 ALA A N 1
ATOM 1202 C CA . ALA A 1 142 ? -17.625 -1.215 11.510 1.00 81.25 142 ALA A CA 1
ATOM 1203 C C . ALA A 1 142 ? -18.703 -2.210 11.988 1.00 81.25 142 ALA A C 1
ATOM 1205 O O . ALA A 1 142 ? -19.134 -2.167 13.143 1.00 81.25 142 ALA A O 1
ATOM 1206 N N . ILE A 1 143 ? -19.050 -3.199 11.153 1.00 85.25 143 ILE A N 1
ATOM 1207 C CA . ILE A 1 143 ? -19.977 -4.281 11.524 1.00 85.25 143 ILE A CA 1
ATOM 1208 C C . ILE A 1 143 ? -19.458 -5.049 12.745 1.00 85.25 143 ILE A C 1
ATOM 1210 O O . ILE A 1 143 ? -20.200 -5.280 13.699 1.00 85.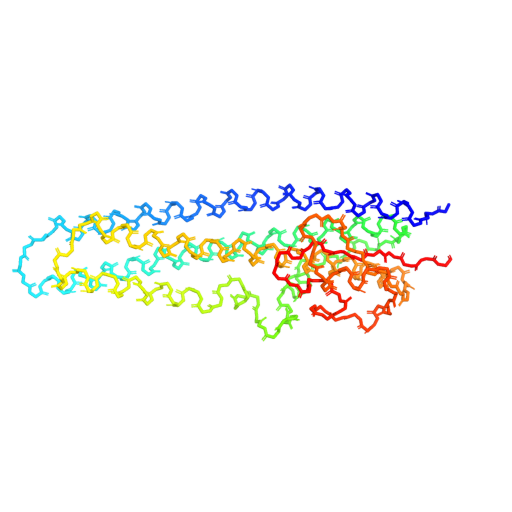25 143 ILE A O 1
ATOM 1214 N N . LYS A 1 144 ? -18.171 -5.411 12.761 1.00 88.38 144 LYS A N 1
ATOM 1215 C CA . LYS A 1 144 ? -17.562 -6.106 13.902 1.00 88.38 144 LYS A CA 1
ATOM 1216 C C . LYS A 1 144 ? -17.547 -5.265 15.166 1.00 88.38 144 LYS A C 1
ATOM 1218 O O . LYS A 1 144 ? -17.746 -5.818 16.243 1.00 88.38 144 LYS A O 1
ATOM 1223 N N . VAL A 1 145 ? -17.326 -3.958 15.055 1.00 85.50 145 VAL A N 1
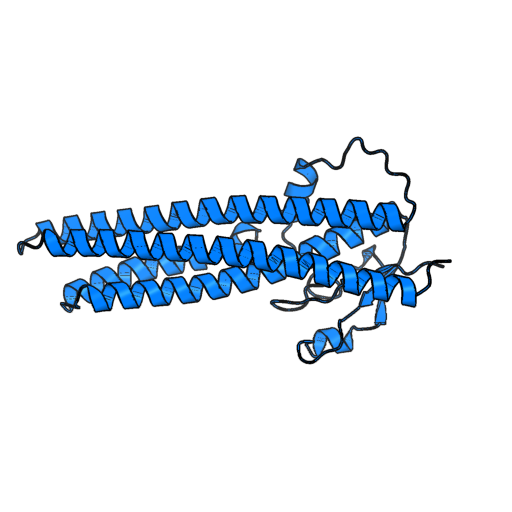ATOM 1224 C CA . VAL A 1 145 ? -17.373 -3.044 16.196 1.00 85.50 145 VAL A CA 1
ATOM 1225 C C . VAL A 1 145 ? -18.755 -3.083 16.838 1.00 85.50 145 VAL A C 1
ATOM 1227 O O . VAL A 1 145 ? -18.872 -3.341 18.038 1.00 85.50 145 VAL A O 1
ATOM 1230 N N . LYS A 1 146 ? -19.798 -2.934 16.018 1.00 85.81 146 LYS A N 1
ATOM 1231 C CA . LYS A 1 146 ? -21.193 -3.033 16.449 1.00 85.81 146 LYS A CA 1
ATOM 1232 C C . LYS A 1 146 ? -21.510 -4.389 17.077 1.00 85.81 146 LYS A C 1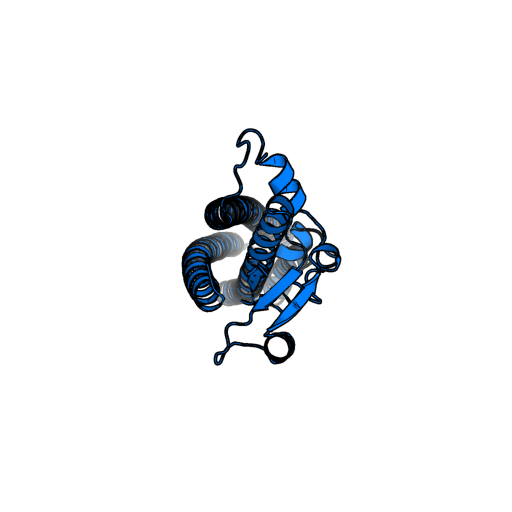
ATOM 1234 O O . LYS A 1 146 ? -22.176 -4.455 18.108 1.00 85.81 146 LYS A O 1
ATOM 1239 N N . GLU A 1 147 ? -21.028 -5.477 16.482 1.00 89.69 147 GLU A N 1
ATOM 1240 C CA . GLU A 1 147 ? -21.221 -6.818 17.033 1.00 89.69 147 GLU A CA 1
ATOM 1241 C C . GLU A 1 147 ? -20.537 -7.012 18.387 1.00 89.69 147 GLU A C 1
ATOM 1243 O O . GLU A 1 147 ? -21.159 -7.572 19.289 1.00 89.69 147 GLU A O 1
ATOM 1248 N N . ILE A 1 148 ? -19.282 -6.577 18.536 1.00 89.38 148 ILE A N 1
ATOM 1249 C CA . ILE A 1 148 ? -18.523 -6.731 19.783 1.00 89.38 148 ILE A CA 1
ATOM 1250 C C . ILE A 1 148 ? -19.206 -5.957 20.908 1.00 89.38 148 ILE A C 1
ATOM 1252 O O . ILE A 1 148 ? -19.421 -6.530 21.973 1.00 89.38 148 ILE A O 1
ATOM 1256 N N . LEU A 1 149 ? -19.598 -4.705 20.656 1.00 85.00 149 LEU A N 1
ATOM 1257 C CA . LEU A 1 149 ? -20.300 -3.891 21.645 1.00 85.00 149 LEU A CA 1
ATOM 1258 C C . LEU A 1 149 ? -21.645 -4.504 22.035 1.00 85.00 149 LEU A C 1
ATOM 1260 O O . LEU A 1 149 ? -21.867 -4.793 23.205 1.00 85.00 149 LEU A O 1
ATOM 1264 N N . ASN A 1 150 ? -22.526 -4.775 21.070 1.00 84.94 150 ASN A N 1
ATOM 1265 C CA . ASN A 1 150 ? -23.867 -5.275 21.378 1.00 84.94 150 ASN A CA 1
ATOM 1266 C C . ASN A 1 150 ? -23.828 -6.637 22.079 1.00 84.94 150 ASN A C 1
ATOM 1268 O O . ASN A 1 150 ? -24.489 -6.837 23.096 1.00 84.94 150 ASN A O 1
ATOM 1272 N N . LYS A 1 151 ? -23.032 -7.582 21.562 1.00 87.75 151 LYS A N 1
ATOM 1273 C CA . LYS A 1 151 ? -22.925 -8.917 22.164 1.00 87.75 151 LYS A CA 1
ATOM 1274 C C . LYS A 1 151 ? -22.237 -8.863 23.521 1.00 87.75 151 LYS A C 1
ATOM 1276 O O . LYS A 1 151 ? -22.564 -9.683 24.374 1.00 87.75 151 LYS A O 1
ATOM 1281 N N . GLY A 1 152 ? -21.262 -7.977 23.710 1.00 86.88 152 GLY A N 1
ATOM 1282 C CA . GLY A 1 152 ? -20.562 -7.848 24.982 1.00 86.88 152 GLY A CA 1
ATOM 1283 C C . GLY A 1 152 ? -21.434 -7.220 26.062 1.00 86.88 152 GLY A C 1
ATOM 1284 O O . GLY A 1 152 ? -21.519 -7.770 27.154 1.00 86.88 152 GLY A O 1
ATOM 1285 N N . LEU A 1 153 ? -22.195 -6.173 25.733 1.00 82.50 153 LEU A N 1
ATOM 1286 C CA . LEU A 1 153 ? -23.171 -5.579 26.651 1.00 82.50 153 LEU A CA 1
ATOM 1287 C C . LEU A 1 153 ? -24.251 -6.584 27.076 1.00 82.50 153 LEU A C 1
ATOM 1289 O O . LEU A 1 153 ? -24.539 -6.698 28.263 1.00 82.50 153 LEU A O 1
ATOM 1293 N N . ILE A 1 154 ? -24.802 -7.362 26.135 1.00 83.62 154 ILE A N 1
ATOM 1294 C CA . ILE A 1 154 ? -25.806 -8.401 26.435 1.00 83.62 154 ILE A CA 1
ATOM 1295 C C . ILE A 1 154 ? -25.230 -9.499 27.341 1.00 83.62 154 ILE A C 1
ATOM 1297 O O . ILE A 1 154 ? -25.923 -9.997 28.225 1.00 83.62 154 ILE A O 1
ATOM 1301 N N . ARG A 1 155 ? -23.971 -9.896 27.116 1.00 85.12 155 ARG A N 1
ATOM 1302 C CA . ARG A 1 155 ? -23.296 -10.936 27.908 1.00 85.12 155 ARG A CA 1
ATOM 1303 C C . ARG A 1 155 ? -22.758 -10.431 29.248 1.00 85.12 155 ARG A C 1
ATOM 1305 O O . ARG A 1 155 ? -22.432 -11.255 30.097 1.00 85.12 155 ARG A O 1
ATOM 1312 N N . GLY A 1 156 ? -22.681 -9.115 29.442 1.00 82.31 156 GLY A N 1
ATOM 1313 C CA . GLY A 1 156 ? -22.038 -8.511 30.606 1.00 82.31 156 GLY A CA 1
ATOM 1314 C C . GLY A 1 156 ? -20.510 -8.601 30.565 1.00 82.31 156 GLY A C 1
ATOM 1315 O O . GLY A 1 156 ? -19.882 -8.699 31.618 1.00 82.31 156 GLY A O 1
ATOM 1316 N N . ASP A 1 157 ? -19.911 -8.592 29.369 1.00 87.75 157 ASP A N 1
ATOM 1317 C CA . ASP A 1 157 ? -18.456 -8.604 29.191 1.00 87.75 157 ASP A CA 1
ATOM 1318 C C . ASP A 1 157 ? -17.822 -7.405 29.924 1.00 87.75 157 ASP A C 1
ATOM 1320 O O . ASP A 1 157 ? -18.408 -6.321 30.033 1.00 87.75 157 ASP A O 1
ATOM 1324 N N . SER A 1 158 ? -16.598 -7.572 30.429 1.00 85.88 158 SER A N 1
ATOM 1325 C CA . SER A 1 158 ? -15.883 -6.461 31.058 1.00 85.88 158 SER A CA 1
ATOM 1326 C C . SER A 1 158 ? -15.442 -5.425 30.017 1.00 85.88 158 SER A C 1
ATOM 1328 O O . SER A 1 158 ? -15.220 -5.736 28.840 1.00 85.88 158 SER A O 1
ATOM 1330 N N . LEU A 1 159 ? -15.219 -4.186 30.467 1.00 83.88 159 LEU A N 1
ATOM 1331 C CA . LEU A 1 159 ? -14.603 -3.143 29.644 1.00 83.88 159 LEU A CA 1
ATOM 1332 C C . LEU A 1 159 ? -13.282 -3.621 29.032 1.00 83.88 159 LEU A C 1
ATOM 1334 O O . LEU A 1 159 ? -13.007 -3.360 27.859 1.00 83.88 159 LEU A O 1
ATOM 1338 N N . GLN A 1 160 ? -12.457 -4.325 29.818 1.00 86.06 160 GLN A N 1
ATOM 1339 C CA . GLN A 1 160 ? -11.162 -4.807 29.350 1.00 86.06 160 GLN A CA 1
ATOM 1340 C C . GLN A 1 160 ? -11.309 -5.842 28.229 1.00 86.06 160 GLN A C 1
ATOM 1342 O O . GLN A 1 160 ? -10.506 -5.828 27.292 1.00 86.06 160 GLN A O 1
ATOM 1347 N N . ASP A 1 161 ? -12.320 -6.707 28.294 1.00 90.19 161 ASP A N 1
ATOM 1348 C CA . ASP A 1 161 ? -12.532 -7.771 27.310 1.00 90.19 161 ASP A CA 1
ATOM 1349 C C . ASP A 1 161 ? -13.050 -7.227 25.977 1.00 90.19 161 ASP A C 1
ATOM 1351 O O . ASP A 1 161 ? -12.534 -7.593 24.912 1.00 90.19 161 ASP A O 1
ATOM 1355 N N . MET A 1 162 ? -13.998 -6.287 26.014 1.00 88.25 162 MET A N 1
ATOM 1356 C CA . MET A 1 162 ? -14.488 -5.638 24.795 1.00 88.25 162 MET A CA 1
ATOM 1357 C C . MET A 1 162 ? -13.411 -4.774 24.141 1.00 88.25 162 MET A C 1
ATOM 1359 O O . MET A 1 162 ? -13.166 -4.896 22.938 1.00 88.25 162 MET A O 1
ATOM 1363 N N . ALA A 1 163 ? -12.690 -3.973 24.933 1.00 86.00 163 ALA A N 1
ATOM 1364 C CA . ALA A 1 163 ? -11.565 -3.181 24.444 1.00 86.00 163 ALA A CA 1
ATOM 1365 C C . ALA A 1 163 ? -10.477 -4.055 23.799 1.00 86.00 163 ALA A C 1
ATOM 1367 O O . ALA A 1 163 ? -9.899 -3.687 22.774 1.00 86.00 163 ALA A O 1
ATOM 1368 N N . ARG A 1 164 ? -10.186 -5.223 24.387 1.00 90.06 164 ARG A N 1
ATOM 1369 C CA . ARG A 1 164 ? -9.224 -6.188 23.838 1.00 90.06 164 ARG A CA 1
ATOM 1370 C C . ARG A 1 164 ? -9.719 -6.787 22.523 1.00 90.06 164 ARG A C 1
ATOM 1372 O O . ARG A 1 164 ? -8.940 -6.889 21.577 1.00 90.06 164 ARG A O 1
ATOM 1379 N N . SER A 1 165 ? -10.994 -7.155 22.452 1.00 92.12 165 SER A N 1
ATOM 1380 C CA . SER A 1 165 ? -11.606 -7.728 21.248 1.00 92.12 165 SER A CA 1
ATOM 1381 C C . SER A 1 165 ? -11.578 -6.745 20.077 1.00 92.12 165 SER A C 1
ATOM 1383 O O . SER A 1 165 ? -11.142 -7.107 18.985 1.00 92.12 165 SER A O 1
ATOM 1385 N N . LEU A 1 166 ? -11.928 -5.479 20.319 1.00 88.88 166 LEU A N 1
ATOM 1386 C CA . LEU A 1 166 ? -11.853 -4.418 19.311 1.00 88.88 166 LEU A CA 1
ATOM 1387 C C . LEU A 1 166 ? -10.416 -4.167 18.855 1.00 88.88 166 LEU A C 1
ATOM 1389 O O . LEU A 1 166 ? -10.142 -4.156 17.656 1.00 88.88 166 LEU A O 1
ATOM 1393 N N . ALA A 1 167 ? -9.475 -4.051 19.796 1.00 88.88 167 ALA A N 1
ATOM 1394 C CA . ALA A 1 167 ? -8.062 -3.871 19.468 1.00 88.88 167 ALA A CA 1
ATOM 1395 C C . ALA A 1 167 ? -7.505 -5.023 18.613 1.00 88.88 167 ALA A C 1
ATOM 1397 O O . ALA A 1 167 ? -6.681 -4.798 17.727 1.00 88.88 167 ALA A O 1
ATOM 1398 N N . ASN A 1 168 ? -7.960 -6.257 18.841 1.00 91.69 168 ASN A N 1
ATOM 1399 C CA . ASN A 1 168 ? -7.573 -7.404 18.023 1.00 91.69 168 ASN A CA 1
ATOM 1400 C C . ASN A 1 168 ? -8.091 -7.296 16.583 1.00 91.69 168 ASN A C 1
ATOM 1402 O O . ASN A 1 168 ? -7.358 -7.649 15.658 1.00 91.69 168 ASN A O 1
ATOM 1406 N N . GLU A 1 169 ? -9.313 -6.805 16.375 1.00 90.62 169 GLU A N 1
ATOM 1407 C CA . GLU A 1 169 ? -9.854 -6.592 15.029 1.00 90.62 169 GLU A CA 1
ATOM 1408 C C . GLU A 1 169 ? -9.133 -5.459 14.291 1.00 90.62 169 GLU A C 1
ATOM 1410 O O . GLU A 1 169 ? -8.712 -5.659 13.152 1.00 90.62 169 GLU A O 1
ATOM 1415 N N . LEU A 1 170 ? -8.855 -4.342 14.967 1.00 88.62 170 LEU A N 1
ATOM 1416 C CA . LEU A 1 170 ? -8.023 -3.257 14.428 1.00 88.62 170 LEU A CA 1
ATOM 1417 C C . LEU A 1 170 ? -6.613 -3.731 14.061 1.00 88.62 170 LEU A C 1
ATOM 1419 O O . LEU A 1 170 ? -6.096 -3.392 13.004 1.00 88.62 170 LEU A O 1
ATOM 1423 N N . ASN A 1 171 ? -5.992 -4.580 14.883 1.00 89.62 171 ASN A N 1
ATOM 1424 C CA . ASN A 1 171 ? -4.680 -5.149 14.567 1.00 89.62 171 ASN A CA 1
ATOM 1425 C C . ASN A 1 171 ? -4.707 -6.077 13.339 1.00 89.62 171 ASN A C 1
ATOM 1427 O O . ASN A 1 171 ? -3.714 -6.167 12.613 1.00 89.62 171 ASN A O 1
ATOM 1431 N N . LYS A 1 172 ? -5.808 -6.804 13.106 1.00 89.25 172 LYS A N 1
ATOM 1432 C CA . LYS A 1 172 ? -5.978 -7.612 11.886 1.00 89.25 172 LYS A CA 1
ATOM 1433 C C . LYS A 1 172 ? -6.117 -6.712 10.664 1.00 89.25 172 LYS A C 1
ATOM 1435 O O . LYS A 1 172 ? -5.527 -7.019 9.630 1.00 89.25 172 LYS A O 1
ATOM 1440 N N . ASP A 1 173 ? -6.868 -5.627 10.799 1.00 87.69 173 ASP A N 1
ATOM 1441 C CA . ASP A 1 173 ? -7.071 -4.652 9.735 1.00 87.69 173 ASP A CA 1
ATOM 1442 C C . ASP A 1 173 ? -5.765 -3.930 9.369 1.00 87.69 173 ASP A C 1
ATOM 1444 O O . ASP A 1 173 ? -5.346 -3.977 8.216 1.00 87.69 173 ASP A O 1
ATOM 1448 N N . TYR A 1 174 ? -5.001 -3.476 10.367 1.00 89.44 174 TYR A N 1
ATOM 1449 C CA . TYR A 1 174 ? -3.651 -2.928 10.191 1.00 89.44 174 TYR A CA 1
ATOM 1450 C C . TYR A 1 174 ? -2.737 -3.841 9.358 1.00 89.44 174 TYR A C 1
ATOM 1452 O O . TYR A 1 174 ? -2.056 -3.397 8.433 1.00 89.44 174 TYR A O 1
ATOM 1460 N N . LYS A 1 175 ? -2.718 -5.150 9.651 1.00 89.25 175 LYS A N 1
ATOM 1461 C CA . LYS A 1 175 ? -1.888 -6.115 8.904 1.00 89.25 175 LYS A CA 1
ATOM 1462 C C . LYS A 1 175 ? -2.316 -6.247 7.440 1.00 89.25 175 LYS A C 1
ATOM 1464 O O . LYS A 1 175 ? -1.460 -6.476 6.577 1.00 89.25 175 LYS A O 1
ATOM 1469 N N . ARG A 1 176 ? -3.619 -6.136 7.163 1.00 86.44 176 ARG A N 1
ATOM 1470 C CA . ARG A 1 176 ? -4.162 -6.135 5.799 1.00 86.44 176 ARG A CA 1
ATOM 1471 C C . ARG A 1 176 ? -3.770 -4.854 5.081 1.00 86.44 176 ARG A C 1
ATOM 1473 O O . ARG A 1 176 ? -3.139 -4.957 4.034 1.00 86.44 176 ARG A O 1
ATOM 1480 N N . ALA A 1 177 ? -4.013 -3.695 5.692 1.00 86.94 177 ALA A N 1
ATOM 1481 C CA . ALA A 1 177 ? -3.614 -2.394 5.161 1.00 86.94 177 ALA A CA 1
ATOM 1482 C C . ALA A 1 177 ? -2.119 -2.372 4.807 1.00 86.94 177 ALA A C 1
ATOM 1484 O O . ALA A 1 177 ? -1.750 -2.038 3.686 1.00 86.94 177 ALA A O 1
ATOM 1485 N N . LEU A 1 178 ? -1.249 -2.862 5.697 1.00 89.75 178 LEU A N 1
ATOM 1486 C CA . LEU A 1 178 ? 0.187 -2.957 5.422 1.00 89.75 178 LEU A CA 1
ATOM 1487 C C . LEU A 1 178 ? 0.499 -3.832 4.195 1.00 89.75 178 LEU A C 1
ATOM 1489 O O . LEU A 1 178 ? 1.345 -3.490 3.379 1.00 89.75 178 LEU A O 1
ATOM 1493 N N . THR A 1 179 ? -0.174 -4.971 4.040 1.00 89.50 179 THR A N 1
ATOM 1494 C CA . THR A 1 179 ? 0.009 -5.853 2.871 1.00 89.50 179 THR A CA 1
ATOM 1495 C C . THR A 1 179 ? -0.373 -5.142 1.569 1.00 89.50 179 THR A C 1
ATOM 1497 O O . THR A 1 179 ? 0.318 -5.276 0.555 1.00 89.50 179 THR A O 1
ATOM 1500 N N . LEU A 1 180 ? -1.450 -4.363 1.612 1.00 87.50 180 LEU A N 1
ATOM 1501 C CA . LEU A 1 180 ? -1.981 -3.626 0.471 1.00 87.50 180 LEU A CA 1
ATOM 1502 C C . LEU A 1 180 ? -1.068 -2.469 0.083 1.00 87.50 180 LEU A C 1
ATOM 1504 O O . LEU A 1 180 ? -0.716 -2.354 -1.083 1.00 87.50 180 LEU A O 1
ATOM 1508 N N . VAL A 1 181 ? -0.569 -1.707 1.058 1.00 90.31 181 VAL A N 1
ATOM 1509 C CA . VAL A 1 181 ? 0.418 -0.644 0.820 1.00 90.31 181 VAL A CA 1
ATOM 1510 C C . VAL A 1 181 ? 1.645 -1.163 0.081 1.00 90.31 181 VAL A C 1
ATOM 1512 O O . VAL A 1 181 ? 2.078 -0.549 -0.890 1.00 90.31 181 VAL A O 1
ATOM 1515 N N . HIS A 1 182 ? 2.192 -2.308 0.497 1.00 92.50 182 HIS A N 1
ATOM 1516 C CA . HIS A 1 182 ? 3.319 -2.923 -0.208 1.00 92.50 182 HIS A CA 1
ATOM 1517 C C . HIS A 1 182 ? 2.973 -3.278 -1.659 1.00 92.50 182 HIS A C 1
ATOM 1519 O O . HIS A 1 182 ? 3.780 -3.064 -2.559 1.00 92.50 182 HIS A O 1
ATOM 1525 N N . THR A 1 183 ? 1.777 -3.822 -1.878 1.00 92.38 183 THR A N 1
ATOM 1526 C CA . THR A 1 183 ? 1.327 -4.273 -3.199 1.00 92.38 183 THR A CA 1
ATOM 1527 C C . THR A 1 183 ? 1.090 -3.084 -4.131 1.00 92.38 183 THR A C 1
ATOM 1529 O O . THR A 1 183 ? 1.623 -3.071 -5.235 1.00 92.38 183 THR A O 1
ATOM 1532 N N . GLU A 1 184 ? 0.398 -2.040 -3.669 1.00 91.62 184 GLU A N 1
ATOM 1533 C CA . GLU A 1 184 ? 0.203 -0.811 -4.449 1.00 91.62 184 GLU A CA 1
ATOM 1534 C C . GLU A 1 184 ? 1.520 -0.072 -4.696 1.00 91.62 184 GLU A C 1
ATOM 1536 O O . GLU A 1 184 ? 1.723 0.440 -5.787 1.00 91.62 184 GLU A O 1
ATOM 1541 N N . THR A 1 185 ? 2.452 -0.058 -3.737 1.00 94.44 185 THR A N 1
ATOM 1542 C CA . THR A 1 185 ? 3.783 0.541 -3.955 1.00 94.44 185 THR A CA 1
ATOM 1543 C C . THR A 1 185 ? 4.548 -0.197 -5.059 1.00 94.44 185 THR A C 1
ATOM 1545 O O . THR A 1 185 ? 5.148 0.441 -5.920 1.00 94.44 185 THR A O 1
ATOM 1548 N N . CYS A 1 186 ? 4.499 -1.535 -5.069 1.00 95.25 186 CYS A N 1
ATOM 1549 C CA . CYS A 1 186 ? 5.096 -2.351 -6.130 1.00 95.25 186 CYS A CA 1
ATOM 1550 C C . CYS A 1 186 ? 4.421 -2.113 -7.487 1.00 95.25 186 CYS A C 1
ATOM 1552 O O . CYS A 1 186 ? 5.098 -2.065 -8.509 1.00 95.25 186 CYS A O 1
ATOM 1554 N N . TRP A 1 187 ? 3.104 -1.932 -7.519 1.00 94.94 187 TRP A N 1
ATOM 1555 C CA . TRP A 1 187 ? 2.416 -1.605 -8.762 1.00 94.94 187 TRP A CA 1
ATOM 1556 C C . TRP A 1 187 ? 2.800 -0.217 -9.272 1.00 94.94 187 TRP A C 1
ATOM 1558 O O . TRP A 1 187 ? 3.245 -0.090 -10.407 1.00 94.94 187 TRP A O 1
ATOM 1568 N N . VAL A 1 188 ? 2.715 0.804 -8.419 1.00 94.81 188 VAL A N 1
ATOM 1569 C CA . VAL A 1 188 ? 3.016 2.192 -8.788 1.00 94.81 188 VAL A CA 1
ATOM 1570 C C . VAL A 1 188 ? 4.448 2.348 -9.289 1.00 94.81 188 VAL A C 1
ATOM 1572 O O . VAL A 1 188 ? 4.651 3.021 -10.294 1.00 94.81 188 VAL A O 1
ATOM 1575 N N . GLN A 1 189 ? 5.433 1.708 -8.648 1.00 95.81 189 GLN A N 1
ATOM 1576 C CA . GLN A 1 189 ? 6.819 1.803 -9.117 1.00 95.81 189 GLN A CA 1
ATOM 1577 C C . GLN A 1 189 ? 7.011 1.130 -10.486 1.00 95.81 189 GLN A C 1
ATOM 1579 O O . GLN A 1 189 ? 7.663 1.703 -11.347 1.00 95.81 189 GLN A O 1
ATOM 1584 N N . ASN A 1 190 ? 6.394 -0.034 -10.728 1.00 96.94 190 ASN A N 1
ATOM 1585 C CA . ASN A 1 190 ? 6.479 -0.702 -12.031 1.00 96.94 190 ASN A CA 1
ATOM 1586 C C . ASN A 1 190 ? 5.723 0.059 -13.118 1.00 96.94 190 ASN A C 1
ATOM 1588 O O . ASN A 1 190 ? 6.186 0.109 -14.251 1.00 96.94 190 ASN A O 1
ATOM 1592 N N . GLN A 1 191 ? 4.585 0.664 -12.780 1.00 95.56 191 GLN A N 1
ATOM 1593 C CA . GLN A 1 191 ? 3.824 1.491 -13.705 1.00 95.56 191 GLN A CA 1
ATOM 1594 C C . GLN A 1 191 ? 4.622 2.738 -14.104 1.00 95.56 191 GLN A C 1
ATOM 1596 O O . GLN A 1 191 ? 4.750 3.010 -15.292 1.00 95.56 191 GLN A O 1
ATOM 1601 N N . ALA A 1 192 ? 5.228 3.431 -13.134 1.00 94.38 192 ALA A N 1
ATOM 1602 C CA . ALA A 1 192 ? 6.109 4.567 -13.393 1.00 94.38 192 ALA A CA 1
ATOM 1603 C C . ALA A 1 192 ? 7.295 4.176 -14.289 1.00 94.38 192 ALA A C 1
ATOM 1605 O O . ALA A 1 192 ? 7.564 4.855 -15.274 1.00 94.38 192 ALA A O 1
ATOM 1606 N N . THR A 1 193 ? 7.957 3.052 -13.991 1.00 95.81 193 THR A N 1
ATOM 1607 C CA . THR A 1 193 ? 9.056 2.529 -14.815 1.00 95.81 193 THR A CA 1
ATOM 1608 C C . THR A 1 193 ? 8.590 2.149 -16.231 1.00 95.81 193 THR A C 1
ATOM 1610 O O . THR A 1 193 ? 9.260 2.454 -17.215 1.00 95.81 193 THR A O 1
ATOM 1613 N N . LEU A 1 194 ? 7.420 1.522 -16.375 1.00 95.31 194 LEU A N 1
ATOM 1614 C CA . LEU A 1 194 ? 6.876 1.161 -17.686 1.00 95.31 194 LEU A CA 1
ATOM 1615 C C . LEU A 1 194 ? 6.548 2.409 -18.514 1.00 95.31 194 LEU A C 1
ATOM 1617 O O . LEU A 1 194 ? 6.785 2.431 -19.719 1.00 95.31 194 LEU A O 1
ATOM 1621 N N . ASP A 1 195 ? 6.009 3.443 -17.874 1.00 92.69 195 ASP A N 1
ATOM 1622 C CA . ASP A 1 195 ? 5.678 4.699 -18.537 1.00 92.69 195 ASP A CA 1
ATOM 1623 C C . ASP A 1 195 ? 6.945 5.469 -18.940 1.00 92.69 195 ASP A C 1
ATOM 1625 O O . ASP A 1 195 ? 7.001 5.959 -20.064 1.00 92.69 195 ASP A O 1
ATOM 1629 N N . SER A 1 196 ? 8.013 5.467 -18.130 1.00 91.81 196 SER A N 1
ATOM 1630 C CA . SER A 1 196 ? 9.313 6.011 -18.565 1.00 91.81 196 SER A CA 1
ATOM 1631 C C . SER A 1 196 ? 9.905 5.242 -19.747 1.00 91.81 196 SER A C 1
ATOM 1633 O O . SER A 1 196 ? 10.523 5.834 -20.626 1.00 91.81 196 SER A O 1
ATOM 1635 N N . TYR A 1 197 ? 9.689 3.924 -19.821 1.00 93.69 197 TYR A N 1
ATOM 1636 C CA . TYR A 1 197 ? 10.167 3.128 -20.955 1.00 93.69 197 TYR A CA 1
ATOM 1637 C C . TYR A 1 197 ? 9.415 3.458 -22.248 1.00 93.69 197 TYR A C 1
ATOM 1639 O O . TYR A 1 197 ? 10.014 3.416 -23.321 1.00 93.69 197 TYR A O 1
ATOM 1647 N N . LYS A 1 198 ? 8.130 3.828 -22.156 1.00 91.75 198 LYS A N 1
ATOM 1648 C CA . LYS A 1 198 ? 7.356 4.321 -23.306 1.00 91.75 198 LYS A CA 1
ATOM 1649 C C . LYS A 1 198 ? 7.875 5.670 -23.797 1.00 91.75 198 LYS A C 1
ATOM 1651 O O . LYS A 1 198 ? 7.995 5.845 -25.000 1.00 91.75 198 LYS A O 1
ATOM 1656 N N . GLU A 1 199 ? 8.209 6.587 -22.889 1.00 89.50 199 GLU A N 1
ATOM 1657 C CA . GLU A 1 199 ? 8.810 7.884 -23.248 1.00 89.50 199 GLU A CA 1
ATOM 1658 C C . GLU A 1 199 ? 10.210 7.732 -23.863 1.00 89.50 199 GLU A C 1
ATOM 1660 O O . GLU A 1 199 ? 10.628 8.549 -24.678 1.00 89.50 199 GLU A O 1
ATOM 1665 N N . ALA A 1 200 ? 10.930 6.669 -23.498 1.00 89.50 200 ALA A N 1
ATOM 1666 C CA . ALA A 1 200 ? 12.219 6.303 -24.078 1.00 89.50 200 ALA A CA 1
ATOM 1667 C C . ALA A 1 200 ? 12.115 5.513 -25.399 1.00 89.50 200 ALA A C 1
ATOM 1669 O O . ALA A 1 200 ? 13.133 5.023 -25.886 1.00 89.50 200 ALA A O 1
ATOM 1670 N N . ASP A 1 201 ? 10.908 5.334 -25.952 1.00 90.88 201 ASP A N 1
ATOM 1671 C CA . ASP A 1 201 ? 10.638 4.530 -27.155 1.00 90.88 201 ASP A CA 1
ATOM 1672 C C . ASP A 1 201 ? 11.175 3.083 -27.085 1.00 90.88 201 ASP A C 1
ATOM 1674 O O . ASP A 1 201 ? 11.443 2.435 -28.106 1.00 90.88 201 ASP A O 1
ATOM 1678 N N . LEU A 1 202 ? 11.306 2.531 -25.873 1.00 92.88 202 LEU A N 1
ATOM 1679 C CA . LEU A 1 202 ? 11.663 1.129 -25.696 1.00 92.88 202 LEU A CA 1
ATOM 1680 C C . LEU A 1 202 ? 10.510 0.237 -26.173 1.00 92.88 202 LEU A C 1
ATOM 1682 O O . LEU A 1 202 ? 9.335 0.610 -26.167 1.00 92.88 202 LEU A O 1
ATOM 1686 N N . LYS A 1 203 ? 10.845 -0.977 -26.611 1.00 94.38 203 LYS A N 1
ATOM 1687 C CA . LYS A 1 203 ? 9.856 -1.944 -27.121 1.00 94.38 203 LYS A CA 1
ATOM 1688 C C . LYS A 1 203 ? 9.567 -3.055 -26.129 1.00 94.38 203 LYS A C 1
ATOM 1690 O O . LYS A 1 203 ? 8.451 -3.582 -26.101 1.00 94.38 203 LYS A O 1
ATOM 1695 N N . GLU A 1 204 ? 10.567 -3.410 -25.336 1.00 96.06 204 GLU A N 1
ATOM 1696 C CA . GLU A 1 204 ? 10.573 -4.592 -24.489 1.00 96.06 204 GLU A CA 1
ATOM 1697 C C . GLU A 1 204 ? 11.168 -4.262 -23.120 1.00 96.06 204 GLU A C 1
ATOM 1699 O O . GLU A 1 204 ? 11.976 -3.344 -22.969 1.00 96.06 204 GLU A O 1
ATOM 1704 N N . TYR A 1 205 ? 10.735 -5.011 -22.115 1.00 96.38 205 TYR A N 1
ATOM 1705 C CA . TYR A 1 205 ? 11.302 -5.004 -20.777 1.00 96.38 205 TYR A CA 1
ATOM 1706 C C . TYR A 1 205 ? 11.606 -6.440 -20.352 1.00 96.38 205 TYR A C 1
ATOM 1708 O O . TYR A 1 205 ? 10.952 -7.384 -20.798 1.00 96.38 205 TYR A O 1
ATOM 1716 N N . GLU A 1 206 ? 12.582 -6.604 -19.469 1.00 96.81 206 GLU A N 1
ATOM 1717 C CA . GLU A 1 206 ? 12.883 -7.879 -18.825 1.00 96.81 206 GLU A CA 1
ATOM 1718 C C . GLU A 1 206 ? 12.253 -7.891 -17.428 1.00 96.81 206 GLU A C 1
ATOM 1720 O O . GLU A 1 206 ? 12.419 -6.946 -16.651 1.00 96.81 206 GLU A O 1
ATOM 1725 N N . PHE A 1 207 ? 11.512 -8.943 -17.091 1.00 97.56 207 PHE A N 1
ATOM 1726 C CA . PHE A 1 207 ? 11.007 -9.139 -15.736 1.00 97.56 207 PHE A CA 1
ATOM 1727 C C . PHE A 1 2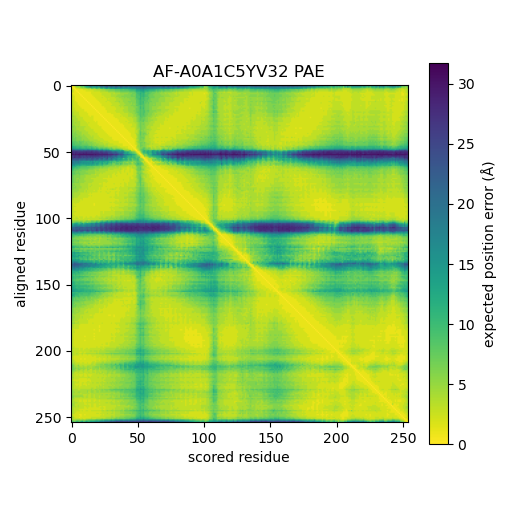07 ? 12.154 -9.558 -14.808 1.00 97.56 207 PHE A C 1
ATOM 1729 O O . PHE A 1 207 ? 12.856 -10.526 -15.083 1.00 97.56 207 PHE A O 1
ATOM 1736 N N . CYS A 1 208 ? 12.317 -8.860 -13.682 1.00 96.62 208 CYS A N 1
ATOM 1737 C CA . CYS A 1 208 ? 13.390 -9.103 -12.720 1.00 96.62 208 CYS A CA 1
ATOM 1738 C C . CYS A 1 208 ? 12.826 -9.382 -11.323 1.00 96.62 208 CYS A C 1
ATOM 1740 O O . CYS A 1 208 ? 12.240 -8.514 -10.661 1.00 96.62 208 CYS A O 1
ATOM 1742 N N . ALA A 1 209 ? 13.050 -10.595 -10.832 1.00 95.50 209 ALA A N 1
ATOM 1743 C CA . ALA A 1 209 ? 12.778 -10.996 -9.465 1.00 95.50 209 ALA A CA 1
ATOM 1744 C C . ALA A 1 209 ? 14.047 -10.910 -8.607 1.00 95.50 209 ALA A C 1
ATOM 1746 O O . ALA A 1 209 ? 15.099 -11.442 -8.939 1.00 95.50 209 ALA A O 1
ATOM 1747 N N . PHE A 1 210 ? 13.939 -10.304 -7.424 1.00 92.44 210 PHE A N 1
ATOM 1748 C CA . PHE A 1 210 ? 15.004 -10.388 -6.423 1.00 92.44 210 PHE A CA 1
ATOM 1749 C C . PHE A 1 210 ? 15.031 -11.803 -5.844 1.00 92.44 210 PHE A C 1
ATOM 1751 O O . PHE A 1 210 ? 14.189 -12.104 -4.998 1.00 92.44 210 PHE A O 1
ATOM 1758 N N . ILE A 1 211 ? 15.942 -12.665 -6.313 1.00 90.25 211 ILE A N 1
ATOM 1759 C CA . ILE A 1 211 ? 16.049 -14.078 -5.914 1.00 90.25 211 ILE A CA 1
ATOM 1760 C C . ILE A 1 211 ? 16.659 -14.206 -4.508 1.00 90.25 211 ILE A C 1
ATOM 1762 O O . ILE A 1 211 ? 17.872 -14.177 -4.317 1.00 90.25 211 ILE A O 1
ATOM 1766 N N . ASP A 1 212 ? 15.800 -14.371 -3.508 1.00 90.38 212 ASP A N 1
ATOM 1767 C CA . ASP A 1 212 ? 16.140 -14.623 -2.114 1.00 90.38 212 ASP A CA 1
ATOM 1768 C C . ASP A 1 212 ? 15.097 -15.536 -1.434 1.00 90.38 212 ASP A C 1
ATOM 1770 O O . ASP A 1 212 ? 14.247 -16.162 -2.072 1.00 90.38 212 ASP A O 1
ATOM 1774 N N . HIS A 1 213 ? 15.171 -15.654 -0.107 1.00 88.19 213 HIS A N 1
ATOM 1775 C CA . HIS A 1 213 ? 14.264 -16.490 0.687 1.00 88.19 213 HIS A CA 1
ATOM 1776 C C . HIS A 1 213 ? 12.803 -15.995 0.714 1.00 88.19 213 HIS A C 1
ATOM 1778 O O . HIS A 1 213 ? 11.939 -16.693 1.240 1.00 88.19 213 HIS A O 1
ATOM 1784 N N . ARG A 1 214 ? 12.516 -14.794 0.196 1.00 86.56 214 ARG A N 1
ATOM 1785 C CA . ARG A 1 214 ? 11.183 -14.170 0.169 1.00 86.56 214 ARG A CA 1
ATOM 1786 C C . ARG A 1 214 ? 10.547 -14.216 -1.220 1.00 86.56 214 ARG A C 1
ATOM 1788 O O . ARG A 1 214 ? 9.375 -13.862 -1.344 1.00 86.56 214 ARG A O 1
ATOM 1795 N N . THR A 1 215 ? 11.289 -14.604 -2.255 1.00 89.56 215 THR A N 1
ATOM 1796 C CA . THR A 1 215 ? 10.788 -14.676 -3.633 1.00 89.56 215 THR A CA 1
ATOM 1797 C C . THR A 1 215 ? 9.790 -15.814 -3.784 1.00 89.56 215 THR A C 1
ATOM 1799 O O . THR A 1 215 ? 10.094 -16.963 -3.456 1.00 89.56 215 THR A O 1
ATOM 1802 N N . SER A 1 216 ? 8.610 -15.502 -4.319 1.00 92.06 216 SER A N 1
ATOM 1803 C CA . SER A 1 216 ? 7.610 -16.512 -4.668 1.00 92.06 216 SER A CA 1
ATOM 1804 C C . SER A 1 216 ? 8.058 -17.353 -5.865 1.00 92.06 216 SER A C 1
ATOM 1806 O O . SER A 1 216 ? 8.853 -16.898 -6.685 1.00 92.06 216 SER A O 1
ATOM 1808 N N . GLU A 1 217 ? 7.523 -18.568 -5.982 1.00 93.69 217 GLU A N 1
ATOM 1809 C CA . GLU A 1 217 ? 7.772 -19.446 -7.135 1.00 93.69 217 GLU A CA 1
ATOM 1810 C C . GLU A 1 217 ? 7.335 -18.784 -8.446 1.00 93.69 217 GLU A C 1
ATOM 1812 O O . GLU A 1 217 ? 8.128 -18.716 -9.376 1.00 93.69 217 GLU A O 1
ATOM 1817 N N . VAL A 1 218 ? 6.155 -18.154 -8.466 1.00 94.00 218 VAL A N 1
ATOM 1818 C CA . VAL A 1 218 ? 5.634 -17.423 -9.637 1.00 94.00 218 VAL A CA 1
ATOM 1819 C C . VAL A 1 218 ? 6.594 -16.320 -10.103 1.00 94.00 218 VAL A C 1
ATOM 1821 O O . VAL A 1 218 ? 6.828 -16.160 -11.297 1.00 94.00 218 VAL A O 1
ATOM 1824 N N . CYS A 1 219 ? 7.192 -15.562 -9.176 1.00 95.12 219 CYS A N 1
ATOM 1825 C CA . CYS A 1 219 ? 8.184 -14.550 -9.546 1.00 95.12 219 CYS A CA 1
ATOM 1826 C C . CYS A 1 219 ? 9.492 -15.166 -10.056 1.00 95.12 219 CYS A C 1
ATOM 1828 O O . CYS A 1 219 ? 10.121 -14.564 -10.917 1.00 95.12 219 CYS A O 1
ATOM 1830 N N . LYS A 1 220 ? 9.913 -16.325 -9.534 1.00 94.44 220 LYS A N 1
ATOM 1831 C CA . LYS A 1 220 ? 11.116 -17.025 -10.016 1.00 94.44 220 LYS A CA 1
ATOM 1832 C C . LYS A 1 220 ? 10.921 -17.573 -11.428 1.00 94.44 220 LYS A C 1
ATOM 1834 O O . LYS A 1 220 ? 11.850 -17.523 -12.217 1.00 94.44 220 LYS A O 1
ATOM 1839 N N . GLU A 1 221 ? 9.732 -18.084 -11.736 1.00 95.44 221 GLU A N 1
ATOM 1840 C CA . GLU A 1 221 ? 9.404 -18.628 -13.060 1.00 95.44 221 GLU A CA 1
ATOM 1841 C C . GLU A 1 221 ? 9.412 -17.561 -14.160 1.00 95.44 221 GLU A C 1
ATOM 1843 O O . GLU A 1 221 ? 9.772 -17.856 -15.296 1.00 95.44 221 GLU A O 1
ATOM 1848 N N . LEU A 1 222 ? 9.032 -16.324 -13.826 1.00 94.94 222 LEU A N 1
ATOM 1849 C CA . LEU A 1 222 ? 9.033 -15.198 -14.762 1.00 94.94 222 LEU A CA 1
ATOM 1850 C C . LEU A 1 222 ? 10.356 -14.424 -14.797 1.00 94.94 222 LEU A C 1
ATOM 1852 O O . LEU A 1 222 ? 10.507 -13.533 -15.631 1.00 94.94 222 LEU A O 1
ATOM 1856 N N . ASP A 1 223 ? 11.310 -14.739 -13.923 1.00 96.56 223 ASP A N 1
ATOM 1857 C CA . ASP A 1 223 ? 12.603 -14.057 -13.884 1.00 96.56 223 ASP A CA 1
ATOM 1858 C C . ASP A 1 223 ? 13.366 -14.215 -15.207 1.00 96.56 223 ASP A C 1
ATOM 1860 O O . ASP A 1 223 ? 13.476 -15.311 -15.759 1.00 96.56 223 ASP A O 1
ATOM 1864 N N . GLY A 1 224 ? 13.864 -13.104 -15.746 1.00 95.31 224 GLY A N 1
ATOM 1865 C CA . GLY A 1 224 ? 14.577 -13.065 -17.020 1.00 95.31 224 GLY A CA 1
ATOM 1866 C C . GLY A 1 224 ? 13.693 -13.134 -18.268 1.00 95.31 224 GLY A C 1
ATOM 1867 O O . GLY A 1 224 ? 14.217 -13.120 -19.383 1.00 95.31 224 GLY A O 1
ATOM 1868 N N . THR A 1 225 ? 12.366 -13.209 -18.123 1.00 96.69 225 THR A N 1
ATOM 1869 C CA . THR A 1 225 ? 11.463 -13.213 -19.283 1.00 96.69 225 THR A CA 1
ATOM 1870 C C . THR A 1 225 ? 11.391 -11.830 -19.925 1.00 96.69 225 THR A C 1
ATOM 1872 O O . THR A 1 225 ? 11.210 -10.821 -19.244 1.00 96.69 225 THR A O 1
ATOM 1875 N N . VAL A 1 226 ? 11.524 -11.783 -21.252 1.00 96.88 226 VAL A N 1
ATOM 1876 C CA . VAL A 1 226 ? 11.424 -10.547 -22.038 1.00 96.88 226 VAL A CA 1
ATOM 1877 C C . VAL A 1 226 ? 10.007 -10.405 -22.579 1.00 96.88 226 VAL A C 1
ATOM 1879 O O . VAL A 1 226 ? 9.473 -11.317 -23.215 1.00 96.88 226 VAL A O 1
ATOM 1882 N N . ILE A 1 227 ? 9.382 -9.265 -22.300 1.00 96.31 227 ILE A N 1
ATOM 1883 C CA . ILE A 1 227 ? 7.979 -8.986 -22.606 1.00 96.31 227 ILE A CA 1
ATOM 1884 C C . ILE A 1 227 ? 7.890 -7.646 -23.330 1.00 96.31 227 ILE A C 1
ATOM 1886 O O . ILE A 1 227 ? 8.580 -6.684 -22.996 1.00 96.31 227 ILE A O 1
ATOM 1890 N N . LYS A 1 228 ? 7.002 -7.555 -24.321 1.00 96.50 228 LYS A N 1
ATOM 1891 C CA . LYS A 1 228 ? 6.738 -6.294 -25.017 1.00 96.50 228 LYS A CA 1
ATOM 1892 C C . LYS A 1 228 ? 6.003 -5.334 -24.095 1.00 96.50 228 LYS A C 1
ATOM 1894 O O . LYS A 1 228 ? 5.004 -5.705 -23.486 1.00 96.50 228 LYS A O 1
ATOM 1899 N N . ILE A 1 229 ? 6.412 -4.070 -24.087 1.00 94.06 229 ILE A N 1
ATOM 1900 C CA . ILE A 1 229 ? 5.810 -3.025 -23.242 1.00 94.06 229 ILE A CA 1
ATOM 1901 C C . ILE A 1 229 ? 4.295 -2.916 -23.454 1.00 94.06 229 ILE A C 1
ATOM 1903 O O . ILE A 1 229 ? 3.540 -2.766 -22.497 1.00 94.06 229 ILE A O 1
ATOM 1907 N N . LYS A 1 230 ? 3.836 -3.051 -24.702 1.00 93.19 230 LYS A N 1
ATOM 1908 C CA . LYS A 1 230 ? 2.408 -3.014 -25.061 1.00 93.19 230 LYS A CA 1
ATOM 1909 C C . LYS A 1 230 ? 1.584 -4.192 -24.522 1.00 93.19 230 LYS A C 1
ATOM 1911 O O . LYS A 1 230 ? 0.371 -4.062 -24.404 1.00 93.19 230 LYS A O 1
ATOM 1916 N N . ASP A 1 231 ? 2.234 -5.317 -24.228 1.00 94.00 231 ASP A N 1
ATOM 1917 C CA . ASP A 1 231 ? 1.600 -6.547 -23.745 1.00 94.00 231 ASP A CA 1
ATOM 1918 C C . ASP A 1 231 ? 1.716 -6.658 -22.207 1.00 94.00 231 ASP A C 1
ATOM 1920 O O . ASP A 1 231 ? 1.294 -7.655 -21.618 1.00 94.00 231 ASP A O 1
ATOM 1924 N N . GLY A 1 232 ? 2.289 -5.639 -21.550 1.00 91.88 232 GLY A N 1
ATOM 1925 C CA . GLY A 1 232 ? 2.446 -5.561 -20.101 1.00 91.88 232 GLY A CA 1
ATOM 1926 C C . GLY A 1 232 ? 1.108 -5.379 -19.382 1.00 91.88 232 GLY A C 1
ATOM 1927 O O . GLY A 1 232 ? 0.399 -4.394 -19.583 1.00 91.88 232 GLY A O 1
ATOM 1928 N N . VAL A 1 233 ? 0.781 -6.323 -18.505 1.00 91.38 233 VAL A N 1
ATOM 1929 C CA . VAL A 1 233 ? -0.441 -6.382 -17.701 1.00 91.38 233 VAL A CA 1
ATOM 1930 C C . VAL A 1 233 ? -0.074 -6.687 -16.250 1.00 91.38 233 VAL A C 1
ATOM 1932 O O . VAL A 1 233 ? 0.484 -7.744 -15.924 1.00 91.38 233 VAL A O 1
ATOM 1935 N N . ALA A 1 234 ? -0.407 -5.746 -15.364 1.00 92.12 234 ALA A N 1
ATOM 1936 C CA . ALA A 1 234 ? -0.188 -5.881 -13.927 1.00 92.12 234 ALA A CA 1
ATOM 1937 C C . ALA A 1 234 ? -0.891 -7.132 -13.377 1.00 92.12 234 ALA A C 1
ATOM 1939 O O . ALA A 1 234 ? -2.037 -7.412 -13.722 1.00 92.12 234 ALA A O 1
ATOM 1940 N N . GLY A 1 235 ? -0.206 -7.895 -12.524 1.00 89.88 235 GLY A N 1
ATOM 1941 C CA . GLY A 1 235 ? -0.752 -9.133 -11.954 1.00 89.88 235 GLY A CA 1
ATOM 1942 C C . GLY A 1 235 ? -0.592 -10.378 -12.824 1.00 89.88 235 GLY A C 1
ATOM 1943 O O . GLY A 1 235 ? -0.877 -11.470 -12.342 1.00 89.88 235 GLY A O 1
ATOM 1944 N N . VAL A 1 236 ? -0.114 -10.240 -14.065 1.00 91.56 236 VAL A N 1
ATOM 1945 C CA . VAL A 1 236 ? 0.104 -11.370 -14.982 1.00 91.56 236 VAL A CA 1
ATOM 1946 C C . VAL A 1 236 ? 1.573 -11.472 -15.376 1.00 91.56 236 VAL A C 1
ATOM 1948 O O . VAL A 1 236 ? 2.223 -12.467 -15.082 1.00 91.56 236 VAL A O 1
ATOM 1951 N N . ASN A 1 237 ? 2.102 -10.431 -16.015 1.00 92.25 237 ASN A N 1
ATOM 1952 C CA . ASN A 1 237 ? 3.474 -10.390 -16.536 1.00 92.25 237 ASN A CA 1
ATOM 1953 C C . ASN A 1 237 ? 4.197 -9.071 -16.185 1.00 92.25 237 ASN A C 1
ATOM 1955 O O . ASN A 1 237 ? 5.381 -8.900 -16.469 1.00 92.25 237 ASN A O 1
ATOM 1959 N N . LEU A 1 238 ? 3.491 -8.142 -15.537 1.00 95.56 238 LEU A N 1
ATOM 1960 C CA . LEU A 1 238 ? 4.029 -6.941 -14.917 1.00 95.56 238 LEU A CA 1
ATOM 1961 C C . LEU A 1 238 ? 3.782 -7.044 -13.402 1.00 95.56 238 LEU A C 1
ATOM 1963 O O . LEU A 1 238 ? 2.658 -7.358 -12.986 1.00 95.56 238 LEU A O 1
ATOM 1967 N N . PRO A 1 239 ? 4.788 -6.809 -12.542 1.00 95.44 239 PRO A N 1
ATOM 1968 C CA . PRO A 1 239 ? 4.564 -6.880 -11.107 1.00 95.44 239 PRO A CA 1
ATOM 1969 C C . PRO A 1 239 ? 3.623 -5.758 -10.619 1.00 95.44 239 PRO A C 1
ATOM 1971 O O . PRO A 1 239 ? 3.588 -4.675 -11.207 1.00 95.44 239 PRO A O 1
ATOM 1974 N N . PRO A 1 240 ? 2.871 -5.980 -9.524 1.00 94.69 240 PRO A N 1
ATOM 1975 C CA . PRO A 1 240 ? 2.956 -7.094 -8.582 1.00 94.69 240 PRO A CA 1
ATOM 1976 C C . PRO A 1 240 ? 2.175 -8.325 -9.049 1.00 94.69 240 PRO A C 1
ATOM 1978 O O . PRO A 1 240 ? 1.028 -8.210 -9.457 1.00 94.69 240 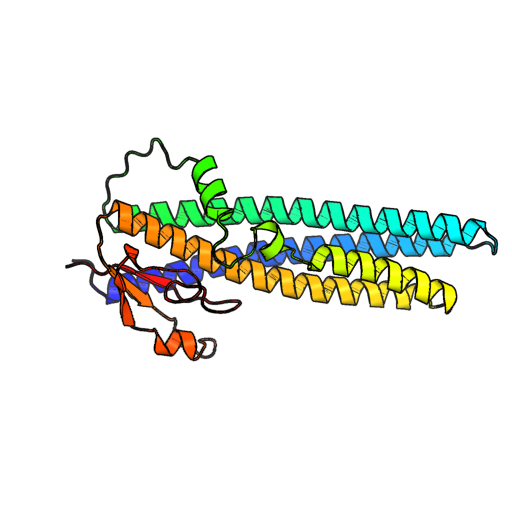PRO A O 1
ATOM 1981 N N . LEU A 1 241 ? 2.758 -9.515 -8.893 1.00 93.38 241 LEU A N 1
ATOM 1982 C CA . LEU A 1 241 ? 2.083 -10.788 -9.201 1.00 93.38 241 LEU A CA 1
ATOM 1983 C C . LEU A 1 241 ? 1.379 -11.408 -7.987 1.00 93.38 241 LEU A C 1
ATOM 1985 O O . LEU A 1 241 ? 0.527 -12.280 -8.112 1.00 93.38 241 LEU A O 1
ATOM 1989 N N . HIS A 1 242 ? 1.758 -10.977 -6.787 1.00 91.44 242 HIS A N 1
ATOM 1990 C CA . HIS A 1 242 ? 1.230 -11.489 -5.530 1.00 91.44 242 HIS A CA 1
ATOM 1991 C C . HIS A 1 242 ? 1.289 -10.411 -4.439 1.00 91.44 242 HIS A C 1
ATOM 1993 O O . HIS A 1 242 ? 2.002 -9.409 -4.584 1.00 91.44 242 HIS A O 1
ATOM 1999 N N . PRO A 1 243 ? 0.593 -10.608 -3.303 1.00 91.12 243 PRO A N 1
ATOM 2000 C CA . PRO A 1 243 ? 0.691 -9.694 -2.174 1.00 91.12 243 PRO A CA 1
ATOM 2001 C C . PRO A 1 243 ? 2.139 -9.536 -1.699 1.00 91.12 243 PRO A C 1
ATOM 2003 O O . PRO A 1 243 ? 2.856 -10.527 -1.540 1.00 91.12 243 PRO A O 1
ATOM 2006 N N . ARG A 1 244 ? 2.563 -8.290 -1.449 1.00 90.81 244 ARG A N 1
ATOM 2007 C CA . ARG A 1 244 ? 3.952 -7.933 -1.083 1.00 90.81 244 ARG A CA 1
ATOM 2008 C C . ARG A 1 244 ? 5.019 -8.354 -2.107 1.00 90.81 244 ARG A C 1
ATOM 2010 O O . ARG A 1 244 ? 6.164 -8.591 -1.720 1.00 90.81 244 ARG A O 1
ATOM 2017 N N . CYS A 1 245 ? 4.664 -8.442 -3.388 1.00 93.50 245 CYS A N 1
ATOM 2018 C CA . CYS A 1 245 ? 5.648 -8.598 -4.457 1.00 93.50 245 CYS A CA 1
ATOM 2019 C C . CYS A 1 245 ? 6.715 -7.493 -4.381 1.00 93.50 245 CYS A C 1
ATOM 2021 O O . CYS A 1 245 ? 6.408 -6.349 -4.042 1.00 93.50 245 CYS A O 1
ATOM 2023 N N . ARG A 1 246 ? 7.963 -7.854 -4.686 1.00 93.44 246 ARG A N 1
ATOM 2024 C CA . ARG A 1 246 ? 9.085 -6.912 -4.823 1.00 93.44 246 ARG A CA 1
ATOM 2025 C C . ARG A 1 246 ? 9.692 -6.915 -6.220 1.00 93.44 246 ARG A C 1
ATOM 2027 O O . ARG A 1 246 ? 10.611 -6.152 -6.458 1.00 93.44 246 ARG A O 1
ATOM 2034 N N . SER A 1 247 ? 9.225 -7.780 -7.119 1.00 96.12 247 SER A N 1
ATOM 2035 C CA . SER A 1 247 ? 9.761 -7.842 -8.476 1.00 96.12 247 SER A CA 1
ATOM 2036 C C . SER A 1 247 ? 9.611 -6.499 -9.184 1.00 96.12 247 SER A C 1
ATOM 2038 O O . SER A 1 247 ? 8.675 -5.729 -8.927 1.00 96.12 247 SER A O 1
ATOM 2040 N N . CYS A 1 248 ? 10.546 -6.242 -10.082 1.00 96.81 248 CYS A N 1
ATOM 2041 C CA . CYS A 1 248 ? 10.602 -5.043 -10.892 1.00 96.81 248 CYS A CA 1
ATOM 2042 C C . CYS A 1 248 ? 10.809 -5.407 -12.364 1.00 96.81 248 CYS A C 1
ATOM 2044 O O . CYS A 1 248 ? 10.868 -6.586 -12.718 1.00 96.81 248 CYS A O 1
ATOM 2046 N N . ILE A 1 249 ? 10.895 -4.392 -13.212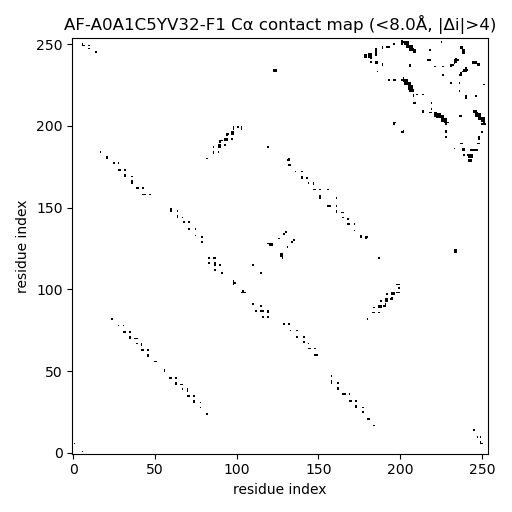 1.00 97.44 249 ILE A N 1
ATOM 2047 C CA . ILE A 1 249 ? 11.246 -4.538 -14.620 1.00 97.44 249 ILE A CA 1
ATOM 2048 C C . ILE A 1 249 ? 12.567 -3.821 -14.896 1.00 97.44 249 ILE A C 1
ATOM 2050 O O . ILE A 1 249 ? 12.880 -2.824 -14.237 1.00 97.44 249 ILE A O 1
ATOM 2054 N N . LEU A 1 250 ? 13.327 -4.359 -15.845 1.00 96.38 250 LEU A N 1
ATOM 2055 C CA . LEU A 1 250 ? 14.564 -3.787 -16.370 1.00 96.38 250 LEU A CA 1
ATOM 2056 C C . LEU A 1 250 ? 14.355 -3.402 -17.838 1.00 96.38 250 LEU A C 1
ATOM 2058 O O . LEU A 1 250 ? 13.575 -4.066 -18.532 1.00 96.38 250 LEU A O 1
ATOM 2062 N N . PRO A 1 251 ? 15.045 -2.370 -18.343 1.00 95.12 251 PRO A N 1
ATOM 2063 C CA . PRO A 1 251 ? 14.926 -1.998 -19.740 1.00 95.12 251 PRO A CA 1
ATOM 2064 C C . PRO A 1 251 ? 15.725 -2.975 -20.607 1.00 95.12 251 PRO A C 1
ATOM 2066 O O . PRO A 1 251 ? 16.837 -3.372 -20.253 1.00 95.12 251 PRO A O 1
ATOM 2069 N N . VAL A 1 252 ? 15.174 -3.330 -21.767 1.00 92.31 252 VAL A N 1
ATOM 2070 C CA . VAL A 1 252 ? 15.916 -4.031 -22.821 1.00 92.31 252 VAL A CA 1
ATOM 2071 C C . VAL A 1 252 ? 16.349 -2.982 -23.838 1.00 92.31 252 VAL A C 1
ATOM 2073 O O . VAL A 1 252 ? 15.509 -2.366 -24.493 1.00 92.31 252 VAL A O 1
ATOM 2076 N N . ILE A 1 253 ? 17.657 -2.734 -23.905 1.00 85.38 253 ILE A N 1
ATOM 2077 C CA . ILE A 1 253 ? 18.275 -1.721 -24.768 1.00 85.38 253 ILE A CA 1
ATOM 2078 C C . ILE A 1 253 ? 19.145 -2.460 -25.787 1.00 85.38 253 ILE A C 1
ATOM 2080 O O . ILE A 1 253 ? 20.005 -3.246 -25.382 1.00 85.38 253 ILE A O 1
ATOM 2084 N N . ASP A 1 254 ? 18.886 -2.215 -27.073 1.00 65.25 254 ASP A N 1
ATOM 2085 C CA . ASP A 1 254 ? 19.661 -2.747 -28.205 1.00 65.25 254 ASP A CA 1
ATOM 2086 C C . ASP A 1 254 ? 21.040 -2.072 -28.344 1.00 65.25 254 ASP A C 1
ATOM 2088 O O . ASP A 1 254 ? 21.146 -0.847 -28.081 1.00 65.25 254 ASP A O 1
#

pLDDT: mean 86.61, std 10.34, range [45.78, 97.56]

Solvent-accessible surface area (backbone atoms only — not comparable to full-atom values): 13935 Å² total; per-residue (Å²): 129,91,49,72,67,56,52,52,54,50,51,54,53,49,51,54,52,50,54,55,51,50,53,52,52,52,54,51,50,53,49,52,54,53,50,49,48,51,53,49,44,50,52,53,48,50,61,63,71,69,72,65,97,53,79,62,52,58,55,52,50,53,52,46,45,52,51,48,46,48,52,51,51,53,50,53,53,53,49,52,56,52,50,53,54,52,49,51,50,47,25,50,56,41,24,53,52,48,23,59,74,67,68,44,87,71,79,80,85,65,90,43,69,66,59,52,52,50,57,67,47,47,58,67,82,85,43,46,45,65,45,59,59,42,41,69,51,57,61,51,47,49,52,48,50,49,48,49,52,54,55,27,63,76,71,66,55,51,72,70,56,48,45,48,54,51,43,52,52,52,53,53,48,51,56,48,40,54,40,34,51,40,25,52,51,26,30,40,43,38,50,22,44,52,53,30,36,54,74,61,68,46,60,38,30,27,29,41,44,71,89,55,98,83,52,50,68,73,47,58,74,43,41,73,41,76,42,46,58,91,75,59,38,56,51,78,78,27,40,29,69,47,86,55,32,77,41,46,72,39,85,53,80,135

Sequence (254 aa):
MKDKEYWLNRAIEKDKYLEKNLKKVEKQLKKSYQEAIREIKKEIAFLYAENKLTEYQKYHSEETIKSLESILDEMYKREEQMLQGNLINVYKDIFENECDELTVNISFSTVNDRLIREVIKTNWSGLTFSERIWGNGRDKLAIKVKEILNKGLIRGDSLQDMARSLANELNKDYKRALTLVHTETCWVQNQATLDSYKEADLKEYEFCAFIDHRTSEVCKELDGTVIKIKDGVAGVNLPPLHPRCRSCILPVID

Foldseek 3Di:
DCDPVNLVVVLVVLLVVLVVLLVVLLVVLVVLLVVLLVVLLVLLVVLVVPDDDDPVNVVSLVVSLVVSLVSLVVSLVVSLVVLLVSLLVLLVVLLVVLLVVLVQPDPPPDPPSVVLSVVLQDPQPVDGNSCLQCNCNSVVLSVVLSVLSVVCVVVVNDSVVSSVSSSVSSVVSSVSNSLSSLQSSLVSSQVSNLVSCVSSVAFKKQKAAPDDPPTDPVSVVRHRPIDTSVRDGYLPNTDPVDGNGSIHIGTDDD